Protein AF-A0A4Z2GKC2-F1 (afdb_monomer)

Secondary structure (DSSP, 8-state):
---------------S--S------S----------EEEEEEE-TTS-EEE-HHHHHHHHSSTTTTTS-EEEEEEE-BTTSSHHHHHHHHHHHHHTTT-TTTT--TTSPP-SS---SSSS----SEEEESSPEEEE-TTS-EEEEEEEEEPPBT-SSS-HHHHHHHHHHHHHH-SEEEE--SSS--HHHHHHHHHHHHHHHHHHHHHHHHS----------

Nearest PDB structures (foldseek):
  4idn-assembly1_B  TM=9.823E-01  e=4.490E-27  Homo sapiens
  4idp-assembly2_C  TM=9.830E-01  e=1.171E-26  Homo sapiens
  6b9f-assembly1_A  TM=9.840E-01  e=4.201E-26  Homo sapiens
  7ol3-assembly1_A  TM=9.825E-01  e=1.947E-25  Homo sapiens
  3qof-assembly2_B  TM=8.965E-01  e=3.030E-23  Homo sapiens

pLDDT: mean 75.83, std 21.08, range [27.62, 97.38]

Structure (mmCIF, N/CA/C/O backbone):
data_AF-A0A4Z2GKC2-F1
#
_entry.id   AF-A0A4Z2GKC2-F1
#
loop_
_atom_site.group_PDB
_atom_site.id
_atom_site.type_symbol
_atom_site.label_atom_id
_atom_site.label_alt_id
_atom_site.label_comp_id
_atom_site.label_asym_id
_atom_site.label_entity_id
_atom_site.label_seq_id
_atom_site.pdbx_PDB_ins_code
_atom_site.Cartn_x
_atom_site.Cartn_y
_atom_site.Cartn_z
_atom_site.occupancy
_atom_site.B_iso_or_equiv
_atom_site.auth_seq_id
_atom_site.auth_comp_id
_atom_site.auth_asym_id
_atom_site.auth_atom_id
_atom_site.pdbx_PDB_model_num
ATOM 1 N N . MET A 1 1 ? 19.503 -62.476 -45.331 1.00 37.78 1 MET A N 1
ATOM 2 C CA . MET A 1 1 ? 18.936 -62.144 -44.005 1.00 37.78 1 MET A CA 1
ATOM 3 C C . MET A 1 1 ? 19.364 -60.735 -43.640 1.00 37.78 1 MET A C 1
ATOM 5 O O . MET A 1 1 ? 20.525 -60.398 -43.816 1.00 37.78 1 MET A O 1
ATOM 9 N N . ALA A 1 2 ? 18.394 -59.913 -43.255 1.00 35.28 2 ALA A N 1
ATOM 10 C CA . ALA A 1 2 ? 18.507 -58.474 -43.064 1.00 35.28 2 ALA A CA 1
ATOM 11 C C . ALA A 1 2 ? 19.431 -58.071 -41.903 1.00 35.28 2 ALA A C 1
ATOM 13 O O . ALA A 1 2 ? 19.440 -58.732 -40.867 1.00 35.28 2 ALA A O 1
ATOM 14 N N . LYS A 1 3 ? 20.095 -56.917 -42.040 1.00 36.28 3 LYS A N 1
ATOM 15 C CA . LYS A 1 3 ? 20.217 -55.931 -40.955 1.00 36.28 3 LYS A CA 1
ATOM 16 C C . LYS A 1 3 ? 20.609 -54.568 -41.525 1.00 36.28 3 LYS A C 1
ATOM 18 O O . LYS A 1 3 ? 21.759 -54.307 -41.856 1.00 36.28 3 LYS A O 1
ATOM 23 N N . HIS A 1 4 ? 19.592 -53.725 -41.658 1.00 31.61 4 HIS A N 1
ATOM 24 C CA . HIS A 1 4 ? 19.700 -52.306 -41.960 1.00 31.61 4 HIS A CA 1
ATOM 25 C C . HIS A 1 4 ? 20.302 -51.601 -40.733 1.00 31.61 4 HIS A C 1
ATOM 27 O O . HIS A 1 4 ? 19.739 -51.677 -39.642 1.00 31.61 4 HIS A O 1
ATOM 33 N N . ARG A 1 5 ? 21.437 -50.922 -40.903 1.00 32.84 5 ARG A N 1
ATOM 34 C CA . ARG A 1 5 ? 21.979 -49.943 -39.952 1.00 32.84 5 ARG A CA 1
ATOM 35 C C . ARG A 1 5 ? 21.745 -48.581 -40.592 1.00 32.84 5 ARG A C 1
ATOM 37 O O . ARG A 1 5 ? 22.276 -48.331 -41.667 1.00 32.84 5 ARG A O 1
ATOM 44 N N . LYS A 1 6 ? 20.887 -47.755 -39.992 1.00 36.03 6 LYS A N 1
ATOM 45 C CA . LYS A 1 6 ? 20.644 -46.381 -40.443 1.00 36.03 6 LYS A CA 1
ATOM 46 C C . LYS A 1 6 ? 21.220 -45.431 -39.401 1.00 36.03 6 LYS A C 1
ATOM 48 O O . LYS A 1 6 ? 20.938 -45.564 -38.211 1.00 36.03 6 LYS A O 1
ATOM 53 N N . GLU A 1 7 ? 22.101 -44.571 -39.883 1.00 33.94 7 GLU A N 1
ATOM 54 C CA . GLU A 1 7 ? 22.805 -43.528 -39.153 1.00 33.94 7 GLU A CA 1
ATOM 55 C C . GLU A 1 7 ? 21.816 -42.490 -38.608 1.00 33.94 7 GLU A C 1
ATOM 57 O O . GLU A 1 7 ? 20.814 -42.165 -39.248 1.00 33.94 7 GLU A O 1
ATOM 62 N N . ARG A 1 8 ? 22.097 -42.019 -37.390 1.00 34.66 8 ARG A N 1
ATOM 63 C CA . ARG A 1 8 ? 21.513 -40.810 -36.809 1.00 34.66 8 ARG A CA 1
ATOM 64 C C . ARG A 1 8 ? 22.251 -39.633 -37.429 1.00 34.66 8 ARG A C 1
ATOM 66 O O . ARG A 1 8 ? 23.470 -39.633 -37.349 1.00 34.66 8 ARG A O 1
ATOM 73 N N . ASP A 1 9 ? 21.513 -38.701 -38.024 1.00 30.83 9 ASP A N 1
ATOM 74 C CA . ASP A 1 9 ? 21.651 -37.257 -37.812 1.00 30.83 9 ASP A CA 1
ATOM 75 C C . ASP A 1 9 ? 20.563 -36.483 -38.580 1.00 30.83 9 ASP A C 1
ATOM 77 O O . ASP A 1 9 ? 20.036 -36.952 -39.587 1.00 30.83 9 ASP A O 1
ATOM 81 N N . SER A 1 10 ? 20.275 -35.279 -38.076 1.00 27.78 10 SER A N 1
ATOM 82 C CA . SER A 1 10 ? 19.382 -34.227 -38.594 1.00 27.78 10 SER A CA 1
ATOM 83 C C . SER A 1 10 ? 17.971 -34.139 -37.996 1.00 27.78 10 SER A C 1
ATOM 85 O O . SER A 1 10 ? 16.999 -34.678 -38.511 1.00 27.78 10 SER A O 1
ATOM 87 N N . TRP A 1 11 ? 17.902 -33.390 -36.891 1.00 32.62 11 TRP A N 1
ATOM 88 C CA . TRP A 1 11 ? 17.060 -32.200 -36.697 1.00 32.62 11 TRP A CA 1
ATOM 89 C C . TRP A 1 11 ? 15.893 -31.977 -37.677 1.00 32.62 11 TRP A C 1
ATOM 91 O O . TRP A 1 11 ? 16.112 -31.736 -38.863 1.00 32.62 11 TRP A O 1
ATOM 101 N N . GLY A 1 12 ? 14.673 -31.930 -37.131 1.00 28.78 12 GLY A N 1
ATOM 102 C CA . GLY A 1 12 ? 13.480 -31.411 -37.801 1.00 28.78 12 GLY A CA 1
ATOM 103 C C . GLY A 1 12 ? 12.184 -31.861 -37.123 1.00 28.78 12 GLY A C 1
ATOM 104 O O . GLY A 1 12 ? 11.943 -33.054 -37.016 1.00 28.78 12 GLY A O 1
ATOM 105 N N . GLU A 1 13 ? 11.380 -30.884 -36.698 1.00 31.47 13 GLU A N 1
ATOM 106 C CA . GLU A 1 13 ? 9.954 -30.980 -36.334 1.00 31.47 13 GLU A CA 1
ATOM 107 C C . GLU A 1 13 ? 9.576 -31.694 -35.027 1.00 31.47 13 GLU A C 1
ATOM 109 O O . GLU A 1 13 ? 9.195 -32.860 -34.995 1.00 31.47 13 GLU A O 1
ATOM 114 N N . TRP A 1 14 ? 9.544 -30.914 -33.943 1.00 27.62 14 TRP A N 1
ATOM 115 C CA . TRP A 1 14 ? 8.536 -31.095 -32.897 1.00 27.62 14 TRP A CA 1
ATOM 116 C C . TRP A 1 14 ? 7.684 -29.831 -32.865 1.00 27.62 14 TRP A C 1
ATOM 118 O O . TRP A 1 14 ? 8.191 -28.728 -32.655 1.00 27.62 14 TRP A O 1
ATOM 128 N N . SER A 1 15 ? 6.402 -30.012 -33.169 1.00 29.11 15 SER A N 1
ATOM 129 C CA . SER A 1 15 ? 5.364 -28.990 -33.190 1.00 29.11 15 SER A CA 1
ATOM 130 C C . SER A 1 15 ? 5.328 -28.217 -31.873 1.00 29.11 15 SER A C 1
ATOM 132 O O . SER A 1 15 ? 5.140 -28.794 -30.803 1.00 29.11 15 SER A O 1
ATOM 134 N N . LEU A 1 16 ? 5.493 -26.899 -31.971 1.00 31.16 16 LEU A N 1
ATOM 135 C CA . LEU A 1 16 ? 5.233 -25.931 -30.908 1.00 31.16 16 LEU A CA 1
ATOM 136 C C . LEU A 1 16 ? 3.719 -25.778 -30.723 1.00 31.16 16 LEU A C 1
ATOM 138 O O . LEU A 1 16 ? 3.103 -24.843 -31.222 1.00 31.16 16 LEU A O 1
ATOM 142 N N . SER A 1 17 ? 3.125 -26.719 -30.013 1.00 38.00 17 SER A N 1
ATOM 143 C CA . SER A 1 17 ? 1.803 -26.595 -29.408 1.00 38.00 17 SER A CA 1
ATOM 144 C C . SER A 1 17 ? 1.801 -27.546 -28.222 1.00 38.00 17 SER A C 1
ATOM 146 O O . SER A 1 17 ? 2.207 -28.690 -28.384 1.00 38.00 17 SER A O 1
ATOM 148 N N . ASP A 1 18 ? 1.397 -27.050 -27.057 1.00 36.19 18 ASP A N 1
ATOM 149 C CA . ASP A 1 18 ? 1.442 -27.698 -25.736 1.00 36.19 18 ASP A CA 1
ATOM 150 C C . ASP A 1 18 ? 2.686 -27.377 -24.903 1.00 36.19 18 ASP A C 1
ATOM 152 O O . ASP A 1 18 ? 3.518 -28.230 -24.593 1.00 36.19 18 ASP A O 1
ATOM 156 N N . LYS A 1 19 ? 2.777 -26.118 -24.460 1.00 36.62 19 LYS A N 1
ATOM 157 C CA . LYS A 1 19 ? 3.396 -25.801 -23.168 1.00 36.62 19 LYS A CA 1
ATOM 158 C C . LYS A 1 19 ? 2.533 -24.796 -22.410 1.00 36.62 19 LYS A C 1
ATOM 160 O O . LYS A 1 19 ? 2.586 -23.606 -22.686 1.00 36.62 19 LYS A O 1
ATOM 165 N N . ASN A 1 20 ? 1.733 -25.345 -21.495 1.00 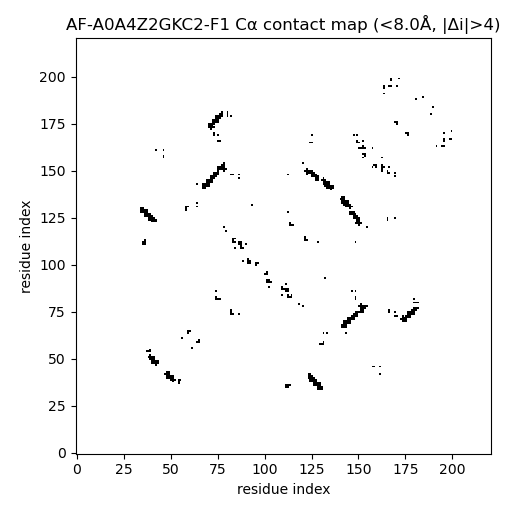35.16 20 ASN A N 1
ATOM 166 C CA . ASN A 1 20 ? 1.171 -24.746 -20.282 1.00 35.16 20 ASN A CA 1
ATOM 167 C C . ASN A 1 20 ? 0.998 -23.224 -20.293 1.00 35.16 20 ASN A C 1
ATOM 169 O O . ASN A 1 20 ? 1.822 -22.482 -19.761 1.00 35.16 20 ASN A O 1
ATOM 173 N N . VAL A 1 21 ? -0.151 -22.790 -20.806 1.00 34.66 21 VAL A N 1
ATOM 174 C CA . VAL A 1 21 ? -0.806 -21.582 -20.309 1.00 34.66 21 VAL A CA 1
ATOM 175 C C . VAL A 1 21 ? -1.247 -21.920 -18.885 1.00 34.66 21 VAL A C 1
ATOM 177 O O . VAL A 1 21 ? -2.177 -22.699 -18.699 1.00 34.66 21 VAL A O 1
ATOM 180 N N . TYR A 1 22 ? -0.508 -21.436 -17.885 1.00 36.38 22 TYR A N 1
ATOM 181 C CA . TYR A 1 22 ? -0.969 -21.460 -16.499 1.00 36.38 22 TYR A CA 1
ATOM 182 C C . TYR A 1 22 ? -2.182 -20.532 -16.412 1.00 36.38 22 TYR A C 1
ATOM 184 O O . TYR A 1 22 ? -2.047 -19.309 -16.381 1.00 36.38 22 TYR A O 1
ATOM 192 N N . ASP A 1 23 ? -3.358 -21.146 -16.472 1.00 30.95 23 ASP A N 1
ATOM 193 C CA . ASP A 1 23 ? -4.639 -20.529 -16.175 1.00 30.95 23 ASP A CA 1
ATOM 194 C C . ASP A 1 23 ? -4.689 -20.251 -14.668 1.00 30.95 23 ASP A C 1
ATOM 196 O O . ASP A 1 23 ? -4.751 -21.168 -13.853 1.00 30.95 23 ASP A O 1
ATOM 200 N N . TRP A 1 24 ? -4.561 -18.978 -14.298 1.00 41.94 24 TRP A N 1
ATOM 201 C CA . TRP A 1 24 ? -4.647 -18.501 -12.915 1.00 41.94 24 TRP A CA 1
ATOM 202 C C . TRP A 1 24 ? -6.091 -18.142 -12.535 1.00 41.94 24 TRP A C 1
ATOM 204 O O . TRP A 1 24 ? -6.321 -17.236 -11.734 1.00 41.94 24 TRP A O 1
ATOM 214 N N . SER A 1 25 ? -7.086 -18.844 -13.084 1.00 36.81 25 SER A N 1
ATOM 215 C CA . SER A 1 25 ? -8.458 -18.761 -12.590 1.00 36.81 25 SER A CA 1
ATOM 216 C C . SER A 1 25 ? -8.575 -19.453 -11.222 1.00 36.81 25 SER A C 1
ATOM 218 O O . SER A 1 25 ? -8.860 -20.641 -11.125 1.00 36.81 25 SER A O 1
ATOM 220 N N . SER A 1 26 ? -8.292 -18.698 -10.160 1.00 50.28 26 SER A N 1
ATOM 221 C CA . SER A 1 26 ? -9.016 -18.706 -8.879 1.00 50.28 26 SER A CA 1
ATOM 222 C C . SER A 1 26 ? -9.678 -20.022 -8.417 1.00 50.28 26 SER A C 1
ATOM 224 O O . SER A 1 26 ? -10.892 -20.039 -8.252 1.00 50.28 26 SER A O 1
ATOM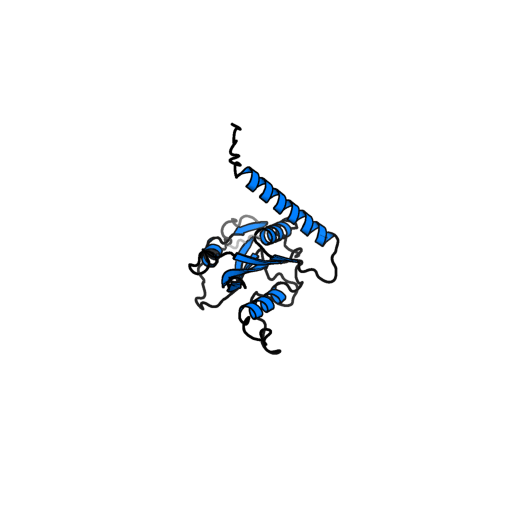 226 N N . GLU A 1 27 ? -8.931 -21.095 -8.139 1.00 39.28 27 GLU A N 1
ATOM 227 C CA . GLU A 1 27 ? -9.482 -22.279 -7.444 1.00 39.28 27 GLU A CA 1
ATOM 228 C C . GLU A 1 27 ? -8.474 -22.980 -6.511 1.00 39.28 27 GLU A C 1
ATOM 230 O O . GLU A 1 27 ? -8.389 -24.195 -6.500 1.00 39.28 27 GLU A O 1
ATOM 235 N N . GLU A 1 28 ? -7.747 -22.242 -5.667 1.00 41.34 28 GLU A N 1
ATOM 236 C CA . GLU A 1 28 ? -7.248 -22.779 -4.381 1.00 41.34 28 GLU A CA 1
ATOM 237 C C . GLU A 1 28 ? -7.319 -21.676 -3.310 1.00 41.34 28 GLU A C 1
ATOM 239 O O . GLU A 1 28 ? -6.322 -21.179 -2.786 1.00 41.34 28 GLU A O 1
ATOM 244 N N . GLU A 1 29 ? -8.539 -21.231 -2.993 1.00 48.34 29 GLU A N 1
ATOM 245 C CA . GLU A 1 29 ? -8.765 -20.514 -1.740 1.00 48.34 29 GLU A CA 1
ATOM 246 C C . GLU A 1 29 ? -8.655 -21.504 -0.578 1.00 48.34 29 GLU A C 1
ATOM 248 O O . GLU A 1 29 ? -9.624 -22.168 -0.222 1.00 48.34 29 GLU A O 1
ATOM 253 N N . GLU A 1 30 ? -7.480 -21.578 0.049 1.00 48.41 30 GLU A N 1
ATOM 254 C CA . GLU A 1 30 ? -7.365 -22.099 1.415 1.00 48.41 30 GLU A CA 1
ATOM 255 C C . GLU A 1 30 ? -8.341 -21.305 2.316 1.00 48.41 30 GLU A C 1
ATOM 257 O O . GLU A 1 30 ? -8.171 -20.081 2.462 1.00 48.41 30 GLU A O 1
ATOM 262 N N . PRO A 1 31 ? -9.376 -21.953 2.893 1.00 43.69 31 PRO A N 1
ATOM 263 C CA . PRO A 1 31 ? -10.520 -21.316 3.541 1.00 43.69 31 PRO A CA 1
ATOM 264 C C . PRO A 1 31 ? -10.260 -21.023 5.027 1.00 43.69 31 PRO A C 1
ATOM 266 O O . PRO A 1 31 ? -11.174 -21.090 5.844 1.00 43.69 31 PRO A O 1
ATOM 269 N N . ASP A 1 32 ? -9.024 -20.713 5.421 1.00 53.97 32 ASP A N 1
ATOM 270 C CA . ASP A 1 32 ? -8.690 -20.477 6.839 1.00 53.97 32 ASP A CA 1
ATOM 271 C C . ASP A 1 32 ? -9.269 -19.139 7.357 1.00 53.97 32 ASP A C 1
ATOM 273 O O . ASP A 1 32 ? -9.215 -18.844 8.544 1.00 53.97 32 ASP A O 1
ATOM 277 N N . GLY A 1 33 ? -9.824 -18.283 6.487 1.00 66.81 33 GLY A N 1
ATOM 278 C CA . GLY A 1 33 ? -10.407 -16.992 6.889 1.00 66.81 33 GLY A CA 1
ATOM 279 C C . GLY A 1 33 ? -9.403 -16.018 7.525 1.00 66.81 33 GLY A C 1
ATOM 280 O O . GLY A 1 33 ? -9.794 -14.952 7.995 1.00 66.81 33 GLY A O 1
ATOM 281 N N . ARG A 1 34 ? -8.112 -16.370 7.545 1.00 84.31 34 ARG A N 1
ATOM 282 C CA . ARG A 1 34 ? -7.037 -15.556 8.111 1.00 84.31 34 ARG A CA 1
ATOM 283 C C . ARG A 1 34 ? -6.631 -14.450 7.158 1.00 84.31 34 ARG A C 1
ATOM 285 O O . ARG A 1 34 ? -6.559 -14.652 5.944 1.00 84.31 34 ARG A O 1
ATOM 292 N N . ALA A 1 35 ? -6.315 -13.300 7.740 1.00 92.19 35 ALA A N 1
ATOM 293 C CA . ALA A 1 35 ? -5.812 -12.168 6.994 1.00 92.19 35 ALA A CA 1
ATOM 294 C C . ALA A 1 35 ? -4.446 -12.480 6.365 1.00 92.19 35 ALA A C 1
ATOM 296 O O . ALA A 1 35 ? -3.586 -13.105 6.993 1.00 92.19 35 ALA A O 1
ATOM 297 N N . ARG A 1 36 ? -4.270 -12.084 5.105 1.00 93.94 36 ARG A N 1
ATOM 298 C CA . ARG A 1 36 ? -3.099 -12.420 4.289 1.00 93.94 36 ARG A CA 1
ATOM 299 C C . ARG A 1 36 ? -2.854 -11.356 3.215 1.00 93.94 36 ARG A C 1
ATOM 301 O O . ARG A 1 36 ? -3.779 -10.604 2.889 1.00 93.94 36 ARG A O 1
ATOM 308 N N . PRO A 1 37 ? -1.647 -11.286 2.630 1.00 93.62 37 PRO A N 1
ATOM 309 C CA . PRO A 1 37 ? -1.423 -10.437 1.472 1.00 93.62 37 PRO A CA 1
ATOM 310 C C . PRO A 1 37 ? -2.162 -11.008 0.254 1.00 93.62 37 PRO A C 1
ATOM 312 O O . PRO A 1 37 ? -2.126 -12.211 -0.005 1.00 93.62 37 PRO A O 1
ATOM 315 N N . ILE A 1 38 ? -2.832 -10.139 -0.495 1.00 93.44 38 ILE A N 1
ATOM 316 C CA . ILE A 1 38 ? -3.586 -10.463 -1.706 1.00 93.44 38 ILE A CA 1
ATOM 317 C C . ILE A 1 38 ? -2.972 -9.701 -2.870 1.00 93.44 38 ILE A C 1
ATOM 319 O O . ILE A 1 38 ? -2.847 -8.477 -2.835 1.00 93.44 38 ILE A O 1
ATOM 323 N N . GLN A 1 39 ? -2.577 -10.435 -3.905 1.00 93.19 39 GLN A N 1
ATOM 324 C CA . GLN A 1 39 ? -2.051 -9.865 -5.135 1.00 93.19 39 GLN A CA 1
ATOM 325 C C . GLN A 1 39 ? -3.184 -9.176 -5.898 1.00 93.19 39 GLN A C 1
ATOM 327 O O . GLN A 1 39 ? -4.144 -9.834 -6.275 1.00 93.19 39 GLN A O 1
ATOM 332 N N . VAL A 1 40 ? -3.079 -7.863 -6.120 1.00 94.44 40 VAL A N 1
ATOM 333 C CA . VAL A 1 40 ? -4.105 -7.106 -6.865 1.00 94.44 40 VAL A CA 1
ATOM 334 C C . VAL A 1 40 ? -3.608 -6.632 -8.216 1.00 94.44 40 VAL A C 1
ATOM 336 O O . VAL A 1 40 ? -4.389 -6.575 -9.151 1.00 94.44 40 VAL A O 1
ATOM 339 N N . LEU A 1 41 ? -2.319 -6.321 -8.350 1.00 93.50 41 LEU A N 1
ATOM 340 C CA . LEU A 1 41 ? -1.712 -5.974 -9.634 1.00 93.50 41 LEU A CA 1
ATOM 341 C C . LEU A 1 41 ? -0.551 -6.920 -9.896 1.00 93.50 41 LEU A C 1
ATOM 343 O O . LEU A 1 41 ? 0.399 -6.911 -9.118 1.00 93.50 41 LEU A O 1
ATOM 347 N N . LEU A 1 42 ? -0.594 -7.693 -10.973 1.00 90.62 42 LEU A N 1
ATOM 348 C CA . LEU A 1 42 ? 0.489 -8.573 -11.403 1.00 90.62 42 LEU A CA 1
ATOM 349 C C . LEU A 1 42 ? 1.238 -7.951 -12.585 1.00 90.62 42 LEU A C 1
ATOM 351 O O . LEU A 1 42 ? 0.621 -7.431 -13.513 1.00 90.62 42 LEU A O 1
ATOM 355 N N . VAL A 1 43 ? 2.569 -8.032 -12.555 1.00 88.88 43 VAL A N 1
ATOM 356 C CA . VAL A 1 43 ? 3.428 -7.739 -13.712 1.00 88.88 43 VAL A CA 1
ATOM 357 C C . VAL A 1 43 ? 3.894 -9.072 -14.285 1.00 88.88 43 VAL A C 1
ATOM 359 O O . VAL A 1 43 ? 4.626 -9.803 -13.611 1.00 88.88 43 VAL A O 1
ATOM 362 N N . LYS A 1 44 ? 3.444 -9.390 -15.499 1.00 87.94 44 LYS A N 1
ATOM 363 C CA . LYS A 1 44 ? 3.784 -10.624 -16.215 1.00 87.94 44 LYS A CA 1
ATOM 364 C C . LYS A 1 44 ? 5.173 -10.556 -16.848 1.00 87.94 44 LYS A C 1
ATOM 366 O O . LYS A 1 44 ? 5.733 -9.478 -17.043 1.00 87.94 44 LYS A O 1
ATOM 371 N N . ASP A 1 45 ? 5.695 -11.720 -17.225 1.00 85.25 45 ASP A N 1
ATOM 372 C CA . ASP A 1 45 ? 7.003 -11.859 -17.881 1.00 85.25 45 ASP A CA 1
ATOM 373 C C . ASP A 1 45 ? 7.073 -11.163 -19.252 1.00 85.25 45 ASP A C 1
ATOM 375 O O . ASP A 1 45 ? 8.151 -10.808 -19.718 1.00 85.25 45 ASP A O 1
ATOM 379 N N . ASP A 1 46 ? 5.927 -10.942 -19.900 1.00 87.56 46 ASP A N 1
ATOM 380 C CA . ASP A 1 46 ? 5.806 -10.188 -21.153 1.00 87.56 46 ASP A CA 1
ATOM 381 C C . ASP A 1 46 ? 5.636 -8.669 -20.939 1.00 87.56 46 ASP A C 1
ATOM 383 O O . ASP A 1 46 ? 5.314 -7.939 -21.879 1.00 87.56 46 ASP A O 1
ATOM 387 N N . HIS A 1 47 ? 5.869 -8.181 -19.714 1.00 84.62 47 HIS A N 1
ATOM 388 C CA . HIS A 1 47 ? 5.720 -6.781 -19.300 1.00 84.62 47 HIS A CA 1
ATOM 389 C C . HIS A 1 47 ? 4.289 -6.235 -19.444 1.00 84.62 47 HIS A C 1
ATOM 391 O O . HIS A 1 47 ? 4.077 -5.022 -19.575 1.00 84.62 47 HIS A O 1
ATOM 397 N N . THR A 1 48 ? 3.291 -7.123 -19.438 1.00 88.69 48 THR A N 1
ATOM 398 C CA . THR A 1 48 ? 1.883 -6.740 -19.323 1.00 88.69 48 THR A CA 1
ATOM 399 C C . THR A 1 48 ? 1.452 -6.662 -17.859 1.00 88.69 48 THR A C 1
ATOM 401 O O . THR A 1 48 ? 2.051 -7.276 -16.971 1.00 88.69 48 THR A O 1
ATOM 404 N N . PHE A 1 49 ? 0.421 -5.856 -17.603 1.00 90.69 49 PHE A N 1
ATOM 405 C CA . PHE A 1 49 ? -0.135 -5.641 -16.271 1.00 90.69 49 PHE A CA 1
ATOM 406 C C . PHE A 1 49 ? -1.526 -6.250 -16.209 1.00 90.69 49 PHE A C 1
ATOM 408 O O . PHE A 1 49 ? -2.361 -5.947 -17.063 1.00 90.69 49 PHE A O 1
ATOM 415 N N . GLU A 1 50 ? -1.784 -7.046 -15.179 1.00 92.75 50 GLU A N 1
ATOM 416 C CA . GLU A 1 50 ? -3.106 -7.606 -14.913 1.00 92.75 50 GLU A CA 1
ATOM 417 C C . GLU A 1 50 ? -3.604 -7.164 -13.547 1.00 92.75 50 GLU A C 1
ATOM 419 O O . GLU A 1 50 ? -2.878 -7.230 -12.555 1.00 92.75 50 GLU A O 1
ATOM 424 N N . LEU A 1 51 ? -4.845 -6.686 -13.517 1.00 93.19 51 LEU A N 1
ATOM 425 C CA . LEU A 1 51 ? -5.542 -6.285 -12.306 1.00 93.19 51 LEU A CA 1
ATOM 426 C C . LEU A 1 51 ? -6.504 -7.405 -11.909 1.00 93.19 51 LEU A C 1
ATOM 428 O O . LEU A 1 51 ? -7.376 -7.775 -12.695 1.00 93.19 51 LEU A O 1
ATOM 432 N N . ASP A 1 52 ? -6.381 -7.904 -10.684 1.00 93.88 52 ASP A N 1
ATOM 433 C CA . ASP A 1 52 ? -7.375 -8.797 -10.097 1.00 93.88 52 ASP A CA 1
ATOM 434 C C . ASP A 1 52 ? -8.535 -7.966 -9.530 1.00 93.88 52 ASP A C 1
ATOM 436 O O . ASP A 1 52 ? -8.597 -7.614 -8.345 1.00 93.88 52 ASP A O 1
ATOM 440 N N . GLU A 1 53 ? -9.453 -7.597 -10.423 1.00 92.25 53 GLU A N 1
ATOM 441 C CA . GLU A 1 53 ? -10.647 -6.826 -10.077 1.00 92.25 53 GLU A CA 1
ATOM 442 C C . GLU A 1 53 ? -11.560 -7.577 -9.106 1.00 92.25 53 GLU A C 1
ATOM 444 O O . GLU A 1 53 ? -12.228 -6.946 -8.283 1.00 92.25 53 GLU A O 1
ATOM 449 N N . VAL A 1 54 ? -11.587 -8.910 -9.175 1.00 93.88 54 VAL A N 1
ATOM 450 C CA . VAL A 1 54 ? -12.447 -9.749 -8.333 1.00 93.88 54 VAL A CA 1
ATOM 451 C C . VAL A 1 54 ? -11.944 -9.723 -6.895 1.00 93.88 54 VAL A C 1
ATOM 453 O O . VAL A 1 54 ? -12.721 -9.434 -5.978 1.00 93.88 54 VAL A O 1
ATOM 456 N N . ALA A 1 55 ? -10.644 -9.944 -6.688 1.00 92.00 55 ALA A N 1
ATOM 457 C CA . ALA A 1 55 ? -10.027 -9.875 -5.370 1.00 92.00 55 ALA A CA 1
ATOM 458 C C . ALA A 1 55 ? -10.138 -8.469 -4.766 1.00 92.00 55 ALA A C 1
ATOM 460 O O . ALA A 1 55 ? -10.518 -8.321 -3.601 1.00 92.00 55 ALA A O 1
ATOM 461 N N . LEU A 1 56 ? -9.881 -7.426 -5.561 1.00 91.56 56 LEU A N 1
ATOM 462 C CA . LEU A 1 56 ? -9.987 -6.044 -5.095 1.00 91.56 56 LEU A CA 1
ATOM 463 C C . LEU A 1 56 ? -11.432 -5.675 -4.726 1.00 91.56 56 LEU A C 1
ATOM 465 O O . LEU A 1 56 ? -11.668 -5.064 -3.680 1.00 91.56 56 LEU A O 1
ATOM 469 N N . SER A 1 57 ? -12.403 -6.091 -5.545 1.00 92.69 57 SER A N 1
ATOM 470 C CA . SER A 1 57 ? -13.831 -5.881 -5.285 1.00 92.69 57 SER A CA 1
ATOM 471 C C . SER A 1 57 ? -14.277 -6.586 -4.012 1.00 92.69 57 SER A C 1
ATOM 473 O O . SER A 1 57 ? -14.994 -5.997 -3.208 1.00 92.69 57 SER A O 1
ATOM 475 N N . ARG A 1 58 ? -13.818 -7.819 -3.774 1.00 93.38 58 ARG A N 1
ATOM 476 C CA . ARG A 1 58 ? -14.127 -8.558 -2.543 1.00 93.38 58 ARG A CA 1
ATOM 477 C C . ARG A 1 58 ? -13.667 -7.812 -1.286 1.00 93.38 58 ARG A C 1
ATOM 479 O O . ARG A 1 58 ? -14.381 -7.830 -0.288 1.00 93.38 58 ARG A O 1
ATOM 486 N N . ILE A 1 59 ? -12.502 -7.165 -1.334 1.00 93.19 59 ILE A N 1
ATOM 487 C CA . ILE A 1 59 ? -11.923 -6.438 -0.194 1.00 93.19 59 ILE A CA 1
ATOM 488 C C . ILE A 1 59 ? -12.621 -5.085 0.007 1.00 93.19 59 ILE A C 1
ATOM 490 O O . ILE A 1 59 ? -13.051 -4.763 1.113 1.00 93.19 59 ILE A O 1
ATOM 494 N N . LEU A 1 60 ? -12.750 -4.285 -1.056 1.00 92.88 60 LEU A N 1
ATOM 495 C CA . LEU A 1 60 ? -13.204 -2.892 -0.951 1.00 92.88 60 LEU A CA 1
ATOM 496 C C . LEU A 1 60 ? -14.724 -2.713 -1.036 1.00 92.88 60 LEU A C 1
ATOM 498 O O . LEU A 1 60 ? -15.233 -1.706 -0.550 1.00 92.88 60 LEU A O 1
ATOM 502 N N . LEU A 1 61 ? -15.459 -3.665 -1.621 1.00 93.00 61 LEU A N 1
ATOM 503 C CA . LEU A 1 61 ? -16.925 -3.612 -1.725 1.00 93.00 61 LEU A CA 1
ATOM 504 C C . LEU A 1 61 ? -17.641 -4.409 -0.626 1.00 93.00 61 LEU A C 1
ATOM 506 O O . LEU A 1 61 ? -18.870 -4.526 -0.657 1.00 93.00 61 LEU A O 1
ATOM 510 N N . ALA A 1 62 ? -16.900 -4.924 0.360 1.00 92.19 62 ALA A N 1
ATOM 511 C CA . ALA A 1 62 ? -17.474 -5.521 1.560 1.00 92.19 62 ALA A CA 1
ATOM 512 C C . ALA A 1 62 ? -18.416 -4.527 2.267 1.00 92.19 62 ALA A C 1
ATOM 514 O O . ALA A 1 62 ? -18.119 -3.334 2.359 1.00 92.19 62 ALA A O 1
ATOM 515 N N . GLU A 1 63 ? -19.552 -5.012 2.777 1.00 91.88 63 GLU A N 1
ATOM 516 C CA . GLU A 1 63 ? -20.636 -4.177 3.329 1.00 91.88 63 GLU A CA 1
ATOM 517 C C . GLU A 1 63 ? -20.157 -3.217 4.432 1.00 91.88 63 GLU A C 1
ATOM 519 O O . GLU A 1 63 ? -20.597 -2.073 4.507 1.00 91.88 63 GLU A O 1
ATOM 524 N N . GLU A 1 64 ? -19.195 -3.649 5.245 1.00 90.19 64 GLU A N 1
ATOM 525 C CA . GLU A 1 64 ? -18.651 -2.869 6.361 1.00 90.19 64 GLU A CA 1
ATOM 526 C C . GLU A 1 64 ? -17.725 -1.715 5.924 1.00 90.19 64 GLU A C 1
ATOM 528 O O . GLU A 1 64 ? -17.480 -0.783 6.701 1.00 90.19 64 GLU A O 1
ATOM 533 N N . VAL A 1 65 ? -17.222 -1.770 4.684 1.00 92.75 65 VAL A N 1
ATOM 534 C CA . VAL A 1 65 ? -16.142 -0.921 4.154 1.00 92.75 65 VAL A CA 1
ATOM 535 C C . VAL A 1 65 ? -16.613 -0.028 3.004 1.00 92.75 65 VAL A C 1
ATOM 537 O O . VAL A 1 65 ? -16.215 1.134 2.951 1.00 92.75 65 VAL A O 1
ATOM 540 N N . ARG A 1 66 ? -17.478 -0.529 2.111 1.00 92.81 66 ARG A N 1
ATOM 541 C CA . ARG A 1 66 ? -17.783 0.082 0.800 1.00 92.81 66 ARG A CA 1
ATOM 542 C C . ARG A 1 66 ? -18.288 1.529 0.845 1.00 92.81 66 ARG A C 1
ATOM 544 O O . ARG A 1 66 ? -18.069 2.286 -0.091 1.00 92.81 66 ARG A O 1
ATOM 551 N N . ASP A 1 67 ? -18.966 1.902 1.930 1.00 94.00 67 ASP A N 1
ATOM 552 C CA . ASP A 1 67 ? -19.590 3.218 2.113 1.00 94.00 67 ASP A CA 1
ATOM 553 C C . ASP A 1 67 ? -18.753 4.132 3.041 1.00 94.00 67 ASP A C 1
ATOM 555 O O . ASP A 1 67 ? -19.251 5.124 3.579 1.00 94.00 67 ASP A O 1
ATOM 559 N N . ARG A 1 68 ? -17.475 3.793 3.280 1.00 93.62 68 ARG A N 1
ATOM 560 C CA . ARG A 1 68 ? -16.555 4.536 4.158 1.00 93.62 68 ARG A CA 1
ATOM 561 C C . ARG A 1 68 ? -15.513 5.314 3.359 1.00 93.62 68 ARG A C 1
ATOM 563 O O . ARG A 1 68 ? -15.064 4.888 2.301 1.00 93.62 68 ARG A O 1
ATOM 570 N N . GLU A 1 69 ? -15.068 6.443 3.912 1.00 94.69 69 GLU A N 1
ATOM 571 C CA . GLU A 1 69 ? -13.860 7.113 3.417 1.00 94.69 69 GLU A CA 1
ATOM 572 C C . GLU A 1 69 ? -12.651 6.176 3.584 1.00 94.69 69 GLU A C 1
ATOM 574 O O . GLU A 1 69 ? -12.469 5.589 4.656 1.00 94.69 69 GLU A O 1
ATOM 579 N N . VAL A 1 70 ? -11.815 6.069 2.548 1.00 94.81 70 VAL A N 1
ATOM 580 C CA . VAL A 1 70 ? -10.640 5.187 2.532 1.00 94.81 70 VAL A CA 1
ATOM 581 C C . VAL A 1 70 ? -9.351 5.985 2.737 1.00 94.81 70 VAL A C 1
ATOM 583 O O . VAL A 1 70 ? -9.133 7.022 2.111 1.00 94.81 70 VAL A O 1
ATOM 586 N N . VAL A 1 71 ? -8.472 5.467 3.592 1.00 96.50 71 VAL A N 1
ATOM 587 C CA . VAL A 1 71 ? -7.079 5.886 3.758 1.00 96.50 71 VAL A CA 1
ATOM 588 C C . VAL A 1 71 ? -6.199 4.752 3.245 1.00 96.50 71 VAL A C 1
ATOM 590 O O . VAL A 1 71 ? -6.004 3.747 3.921 1.00 96.50 71 VAL A O 1
ATOM 593 N N . ALA A 1 72 ? -5.668 4.904 2.037 1.00 96.69 72 ALA A N 1
ATOM 594 C CA . ALA A 1 72 ? -4.715 3.960 1.468 1.00 96.69 72 ALA A CA 1
ATOM 595 C C . ALA A 1 72 ? -3.279 4.385 1.808 1.00 96.69 72 ALA A C 1
ATOM 597 O O . ALA A 1 72 ? -2.874 5.509 1.479 1.00 96.69 72 ALA A O 1
ATOM 598 N N . ILE A 1 73 ? -2.529 3.497 2.461 1.00 97.38 73 ILE A N 1
ATOM 599 C CA . ILE A 1 73 ? -1.119 3.663 2.822 1.00 97.38 73 ILE A CA 1
ATOM 600 C C . ILE A 1 73 ? -0.301 2.719 1.947 1.00 97.38 73 ILE A C 1
ATOM 602 O O . ILE A 1 73 ? -0.464 1.503 2.014 1.00 97.38 73 ILE A O 1
ATOM 606 N N . SER A 1 74 ? 0.581 3.286 1.133 1.00 95.44 74 SER A N 1
ATOM 607 C CA . SER A 1 74 ? 1.473 2.543 0.245 1.00 95.44 74 SER A CA 1
ATOM 608 C C . SER A 1 74 ? 2.915 2.690 0.704 1.00 95.44 74 SER A C 1
ATOM 610 O O . SER A 1 74 ? 3.342 3.794 1.051 1.00 95.44 74 SER A O 1
ATOM 612 N N . VAL A 1 75 ? 3.688 1.605 0.654 1.00 93.38 75 VAL A N 1
ATOM 613 C CA . VAL A 1 75 ? 5.147 1.650 0.810 1.00 93.38 75 VAL A CA 1
ATOM 614 C C . VAL A 1 75 ? 5.791 1.271 -0.516 1.00 93.38 75 VAL A C 1
ATOM 616 O O . VAL A 1 75 ? 5.593 0.173 -1.031 1.00 93.38 75 VAL A O 1
ATOM 619 N N . ALA A 1 76 ? 6.581 2.182 -1.078 1.00 89.38 76 ALA A N 1
ATOM 620 C CA . ALA A 1 76 ? 7.264 1.995 -2.354 1.00 89.38 76 ALA A CA 1
ATOM 621 C C . ALA A 1 76 ? 8.714 2.460 -2.277 1.00 89.38 76 ALA A C 1
ATOM 623 O O . ALA A 1 76 ? 9.081 3.230 -1.398 1.00 89.38 76 ALA A O 1
ATOM 624 N N . GLY A 1 77 ? 9.561 1.964 -3.172 1.00 84.44 77 GLY A N 1
ATOM 625 C CA . GLY A 1 77 ? 10.997 2.241 -3.164 1.00 84.44 77 GLY A CA 1
ATOM 626 C C . GLY A 1 77 ? 11.814 1.036 -3.596 1.00 84.44 77 GLY A C 1
ATOM 627 O O . GLY A 1 77 ? 11.259 -0.025 -3.902 1.00 84.44 77 GLY A O 1
ATOM 628 N N . ALA A 1 78 ? 13.134 1.188 -3.591 1.00 80.75 78 ALA A N 1
ATOM 629 C CA . ALA A 1 78 ? 14.044 0.210 -4.172 1.00 80.75 78 ALA A CA 1
ATOM 630 C C . ALA A 1 78 ? 13.860 -1.217 -3.620 1.00 80.75 78 ALA A C 1
ATOM 632 O O . ALA A 1 78 ? 13.423 -1.465 -2.482 1.00 80.75 78 ALA A O 1
ATOM 633 N N . PHE A 1 79 ? 14.187 -2.191 -4.464 1.00 78.31 79 PHE A N 1
ATOM 634 C CA . PHE A 1 79 ? 14.197 -3.602 -4.108 1.00 78.31 79 PHE A CA 1
ATOM 635 C C . PHE A 1 79 ? 15.178 -3.903 -2.953 1.00 78.31 79 PHE A C 1
ATOM 637 O O . PHE A 1 79 ? 16.216 -3.262 -2.799 1.00 78.31 79 PHE A O 1
ATOM 644 N N . ARG A 1 80 ? 14.8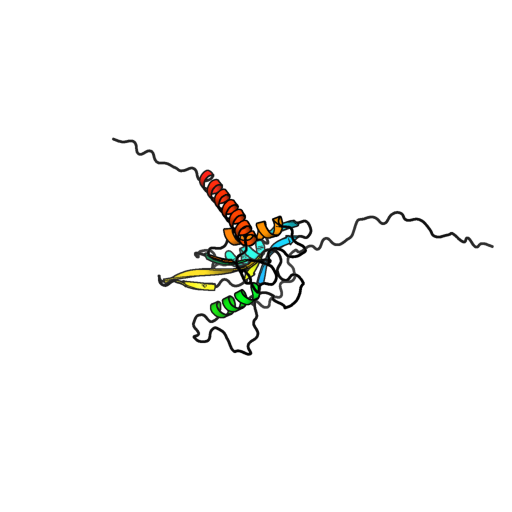04 -4.862 -2.087 1.00 75.56 80 ARG A N 1
ATOM 645 C CA . ARG A 1 80 ? 15.556 -5.289 -0.881 1.00 75.56 80 ARG A CA 1
ATOM 646 C C . ARG A 1 80 ? 15.856 -4.208 0.165 1.00 75.56 80 ARG A C 1
ATOM 648 O O . ARG A 1 80 ? 16.823 -4.328 0.910 1.00 75.56 80 ARG A O 1
ATOM 655 N N . LYS A 1 81 ? 15.018 -3.175 0.286 1.00 83.38 81 LYS A N 1
ATOM 656 C CA . LYS A 1 81 ? 15.189 -2.121 1.308 1.00 83.38 81 LYS A CA 1
ATOM 657 C C . LYS A 1 81 ? 14.281 -2.247 2.541 1.00 83.38 81 LYS A C 1
ATOM 659 O O . LYS A 1 81 ? 14.161 -1.290 3.291 1.00 83.38 81 LYS A O 1
ATOM 664 N N . GLY A 1 82 ? 13.647 -3.404 2.755 1.00 86.44 82 GLY A N 1
ATOM 665 C CA . GLY A 1 82 ? 12.847 -3.665 3.964 1.00 86.44 82 GLY A CA 1
ATOM 666 C C . GLY A 1 82 ? 11.426 -3.083 3.959 1.00 86.44 82 GLY A C 1
ATOM 667 O O . GLY A 1 82 ? 10.904 -2.777 5.023 1.00 86.44 82 GLY A O 1
ATOM 668 N N . LYS A 1 83 ? 10.795 -2.934 2.785 1.00 90.19 83 LYS A N 1
ATOM 669 C CA . LYS A 1 83 ? 9.421 -2.404 2.660 1.00 90.19 83 LYS A CA 1
ATOM 670 C C . LYS A 1 83 ? 8.389 -3.269 3.386 1.00 90.19 83 LYS A C 1
ATOM 672 O O . LYS A 1 83 ? 7.763 -2.801 4.327 1.00 90.19 83 LYS A O 1
ATOM 677 N N . SER A 1 84 ? 8.296 -4.541 3.011 1.00 89.12 84 SER A N 1
ATOM 678 C CA . SER A 1 84 ? 7.369 -5.506 3.609 1.00 89.12 84 SER A CA 1
ATOM 679 C C . SER A 1 84 ? 7.643 -5.698 5.110 1.00 89.12 84 SER A C 1
ATOM 681 O O . SER A 1 84 ? 6.720 -5.734 5.908 1.00 89.12 84 SER A O 1
ATOM 683 N N . PHE A 1 85 ? 8.918 -5.664 5.523 1.00 90.94 85 PHE A N 1
ATOM 684 C CA . PHE A 1 85 ? 9.309 -5.670 6.939 1.00 90.94 85 PHE A CA 1
ATOM 685 C C . PHE A 1 85 ? 8.744 -4.470 7.719 1.00 90.94 85 PHE A C 1
ATOM 687 O O . PHE A 1 85 ? 8.207 -4.635 8.810 1.00 90.94 85 PHE A O 1
ATOM 694 N N . LEU A 1 86 ? 8.833 -3.255 7.166 1.00 92.88 86 LEU A N 1
ATOM 695 C CA . LEU A 1 86 ? 8.208 -2.072 7.765 1.00 92.88 86 LEU A CA 1
ATOM 696 C C . LEU A 1 86 ? 6.679 -2.220 7.823 1.00 92.88 86 LEU A C 1
ATOM 698 O O . LEU A 1 86 ? 6.061 -1.864 8.826 1.00 92.88 86 LEU A O 1
ATOM 702 N N . MET A 1 87 ? 6.071 -2.743 6.759 1.00 94.19 87 MET A N 1
ATOM 703 C CA . MET A 1 87 ? 4.623 -2.925 6.687 1.00 94.19 87 MET A CA 1
ATOM 704 C C . MET A 1 87 ? 4.093 -3.937 7.695 1.00 94.19 87 MET A C 1
ATOM 706 O O . MET A 1 87 ? 3.015 -3.723 8.239 1.00 94.19 87 MET A O 1
ATOM 710 N N . ASP A 1 88 ? 4.848 -4.978 8.026 1.00 94.00 88 ASP A N 1
ATOM 711 C CA . ASP A 1 88 ? 4.428 -5.923 9.058 1.00 94.00 88 ASP A CA 1
ATOM 712 C C . ASP A 1 88 ? 4.404 -5.285 10.457 1.00 94.00 88 ASP A C 1
ATOM 714 O O . ASP A 1 88 ? 3.552 -5.618 11.282 1.00 94.00 88 ASP A O 1
ATOM 718 N N . PHE A 1 89 ? 5.273 -4.306 10.737 1.00 95.06 89 PHE A N 1
ATOM 719 C CA . PHE A 1 89 ? 5.151 -3.504 11.961 1.00 95.06 89 PHE A CA 1
ATOM 720 C C . PHE A 1 89 ? 3.931 -2.587 11.929 1.00 95.06 89 PHE A C 1
ATOM 722 O O . PHE A 1 89 ? 3.281 -2.404 12.959 1.00 95.06 89 PHE A O 1
ATOM 729 N N . MET A 1 90 ? 3.584 -2.041 10.758 1.00 95.81 90 MET A N 1
ATOM 730 C CA . MET A 1 90 ? 2.323 -1.315 10.598 1.00 95.81 90 MET A CA 1
ATOM 731 C C . MET A 1 90 ? 1.138 -2.248 10.864 1.00 95.81 90 MET A C 1
ATOM 733 O O . MET A 1 90 ? 0.247 -1.864 11.609 1.00 95.81 90 MET A O 1
ATOM 737 N N . LEU A 1 91 ? 1.150 -3.485 10.356 1.00 95.25 91 LEU A N 1
ATOM 738 C CA . LEU A 1 91 ? 0.120 -4.486 10.649 1.00 95.25 91 LEU A CA 1
ATOM 739 C C . LEU A 1 91 ? 0.001 -4.755 12.151 1.00 95.25 91 LEU A C 1
ATOM 741 O O . LEU A 1 91 ? -1.102 -4.681 12.691 1.00 95.25 91 LEU A O 1
ATOM 745 N N . ARG A 1 92 ? 1.120 -4.990 12.850 1.00 95.06 92 ARG A N 1
ATOM 746 C CA . ARG A 1 92 ? 1.118 -5.152 14.316 1.00 95.06 92 ARG A CA 1
ATOM 747 C C . ARG A 1 92 ? 0.466 -3.969 15.020 1.00 95.06 92 ARG A C 1
ATOM 749 O O . ARG A 1 92 ? -0.389 -4.176 15.879 1.00 95.06 92 ARG A O 1
ATOM 756 N N . TYR A 1 93 ? 0.822 -2.746 14.625 1.00 95.44 93 TYR A N 1
ATOM 757 C CA . TYR A 1 93 ? 0.189 -1.543 15.154 1.00 95.44 93 TYR A CA 1
ATOM 758 C C . TYR A 1 93 ? -1.317 -1.537 14.883 1.00 95.44 93 TYR A C 1
ATOM 760 O O . TYR A 1 93 ? -2.090 -1.333 15.812 1.00 95.44 93 TYR A O 1
ATOM 768 N N . MET A 1 94 ? -1.747 -1.816 13.648 1.00 95.00 94 MET A N 1
ATOM 769 C CA . MET A 1 94 ? -3.162 -1.814 13.268 1.00 95.00 94 MET A CA 1
ATOM 770 C C . MET A 1 94 ? -3.989 -2.842 14.053 1.00 95.00 94 MET A C 1
ATOM 772 O O . MET A 1 94 ? -5.102 -2.526 14.466 1.00 95.00 94 MET A O 1
ATOM 776 N N . TYR A 1 95 ? -3.441 -4.027 14.332 1.00 94.00 95 TYR A N 1
ATOM 777 C CA . TYR A 1 95 ? -4.110 -5.048 15.146 1.00 94.00 95 TYR A CA 1
ATOM 778 C C . TYR A 1 95 ? -4.094 -4.750 16.652 1.00 94.00 95 TYR A C 1
ATOM 780 O O . TYR A 1 95 ? -4.983 -5.200 17.375 1.00 94.00 95 TYR A O 1
ATOM 788 N N . LYS A 1 96 ? -3.096 -4.006 17.144 1.00 92.56 96 LYS A N 1
ATOM 789 C CA . LYS A 1 96 ? -2.881 -3.744 18.578 1.00 92.56 96 LYS A CA 1
ATOM 790 C C . LYS A 1 96 ? -3.0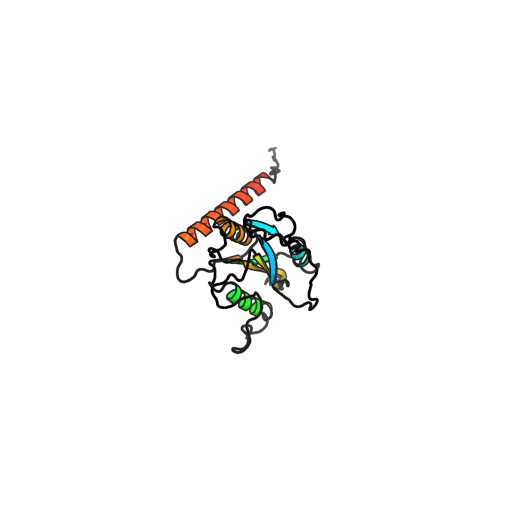19 -2.256 18.949 1.00 92.56 96 LYS A C 1
ATOM 792 O O . LYS A 1 96 ? -2.482 -1.857 19.976 1.00 92.56 96 LYS A O 1
ATOM 797 N N . GLN A 1 97 ? -3.754 -1.437 18.181 1.00 84.44 97 GLN A N 1
ATOM 798 C CA . GLN A 1 97 ? -3.823 0.034 18.365 1.00 84.44 97 GLN A CA 1
ATOM 799 C C . GLN A 1 97 ? -4.203 0.486 19.786 1.00 84.44 97 GLN A C 1
ATOM 801 O O . GLN A 1 97 ? -3.793 1.560 20.218 1.00 84.44 97 GLN A O 1
ATOM 806 N N . ALA A 1 98 ? -4.992 -0.314 20.510 1.00 82.06 98 ALA A N 1
ATOM 807 C CA . ALA A 1 98 ? -5.431 -0.015 21.875 1.00 82.06 98 ALA A CA 1
ATOM 808 C C . ALA A 1 98 ? -4.435 -0.456 22.969 1.00 82.06 98 ALA A C 1
ATOM 810 O O . ALA A 1 98 ? -4.679 -0.204 24.148 1.00 82.06 98 ALA A O 1
ATOM 811 N N . SER A 1 99 ? -3.348 -1.139 22.602 1.00 89.62 99 SER A N 1
ATOM 812 C CA . SER A 1 99 ? -2.327 -1.638 23.525 1.00 89.62 99 SER A CA 1
ATOM 813 C C . SER A 1 99 ? -1.151 -0.667 23.616 1.00 89.62 99 SER A C 1
ATOM 815 O O . SER A 1 99 ? -0.643 -0.201 22.596 1.00 89.62 99 SER A O 1
ATOM 817 N N . GLU A 1 100 ? -0.658 -0.415 24.831 1.00 88.44 100 GLU A N 1
ATOM 818 C CA . GLU A 1 100 ? 0.603 0.315 25.033 1.00 88.44 100 GLU A CA 1
ATOM 819 C C . GLU A 1 100 ? 1.811 -0.477 24.502 1.00 88.44 100 GLU A C 1
ATOM 821 O O . GLU A 1 100 ? 2.795 0.119 24.070 1.00 88.44 100 GLU A O 1
ATOM 826 N N . ASP A 1 101 ? 1.699 -1.809 24.450 1.00 90.75 101 ASP A N 1
ATOM 827 C CA . ASP A 1 101 ? 2.745 -2.731 23.996 1.00 90.75 101 ASP A CA 1
ATOM 828 C C . ASP A 1 101 ? 2.429 -3.310 22.603 1.00 90.75 101 ASP A C 1
ATOM 830 O O . ASP A 1 101 ? 2.422 -4.518 22.351 1.00 90.75 101 ASP A O 1
ATOM 834 N N . TRP A 1 102 ? 2.050 -2.428 21.673 1.00 93.44 102 TRP A N 1
ATOM 835 C CA . TRP A 1 102 ? 1.641 -2.809 20.316 1.00 93.44 102 TRP A CA 1
ATOM 836 C C . TRP A 1 102 ? 2.779 -3.416 19.482 1.00 93.44 102 TRP A C 1
ATOM 838 O O . TRP A 1 102 ? 2.514 -4.127 18.511 1.00 93.44 102 TRP A O 1
ATOM 848 N N . LEU A 1 103 ? 4.039 -3.145 19.844 1.00 91.12 103 LEU A N 1
ATOM 849 C CA . LEU A 1 103 ? 5.210 -3.617 19.102 1.00 91.12 103 LEU A CA 1
ATOM 850 C C . LEU A 1 103 ? 5.349 -5.149 19.162 1.00 91.12 103 LEU A C 1
ATOM 852 O O . LEU A 1 103 ? 5.886 -5.754 18.226 1.00 91.12 103 LEU A O 1
ATOM 856 N N . GLY A 1 104 ? 4.785 -5.763 20.205 1.00 88.81 104 GLY A N 1
ATOM 857 C CA . GLY A 1 104 ? 4.883 -7.191 20.480 1.00 88.81 104 GLY A CA 1
ATOM 858 C C . GLY A 1 104 ? 6.150 -7.558 21.245 1.00 88.81 104 GLY A C 1
ATOM 859 O O . GLY A 1 104 ? 7.045 -6.733 21.437 1.00 88.81 104 GLY A O 1
ATOM 860 N N . ASP A 1 105 ? 6.222 -8.818 21.662 1.00 89.38 105 ASP A N 1
ATOM 861 C CA . ASP A 1 105 ? 7.375 -9.328 22.399 1.00 89.38 105 ASP A CA 1
ATOM 862 C C . ASP A 1 105 ? 8.627 -9.365 21.509 1.00 89.38 105 ASP A C 1
ATOM 864 O O . ASP A 1 105 ? 8.550 -9.563 20.293 1.00 89.38 105 ASP A O 1
ATOM 868 N N . ALA A 1 106 ? 9.807 -9.242 22.124 1.00 86.31 106 ALA A N 1
ATOM 869 C CA . ALA A 1 106 ? 11.085 -9.302 21.408 1.00 86.31 106 ALA A CA 1
ATOM 870 C C . ALA A 1 106 ? 11.306 -10.643 20.675 1.00 86.31 106 ALA A C 1
ATOM 872 O O . ALA A 1 106 ? 11.995 -10.677 19.656 1.00 86.31 106 ALA A O 1
ATOM 873 N N . ASP A 1 107 ? 10.696 -11.719 21.180 1.00 90.12 107 ASP A N 1
ATOM 874 C CA . ASP A 1 107 ? 10.766 -13.068 20.613 1.00 90.12 107 ASP A CA 1
ATOM 875 C C . ASP A 1 107 ? 9.570 -13.397 19.691 1.00 90.12 107 ASP A C 1
ATOM 877 O O . ASP A 1 107 ? 9.529 -14.473 19.089 1.00 90.12 107 ASP A O 1
ATOM 881 N N . GLU A 1 108 ? 8.585 -12.494 19.558 1.00 88.38 108 GLU A N 1
ATOM 882 C CA . GLU A 1 108 ? 7.419 -12.698 18.690 1.00 88.38 108 GLU A CA 1
ATOM 883 C C . GLU A 1 108 ? 7.841 -12.568 17.213 1.00 88.38 108 GLU A C 1
ATOM 885 O O . GLU A 1 108 ? 8.332 -11.508 16.801 1.00 88.38 108 GLU A O 1
ATOM 890 N N . PRO A 1 109 ? 7.628 -13.595 16.367 1.00 88.38 109 PRO A N 1
ATOM 891 C CA . PRO A 1 109 ? 7.983 -13.524 14.955 1.00 88.38 109 PRO A CA 1
ATOM 892 C C . PRO A 1 109 ? 7.113 -12.503 14.216 1.00 88.38 109 PRO A C 1
ATOM 894 O O . PRO A 1 109 ? 5.915 -12.353 14.470 1.00 88.38 109 PRO A O 1
ATOM 897 N N . LEU A 1 110 ? 7.721 -11.766 13.291 1.00 87.88 110 LEU A N 1
ATOM 898 C CA . LEU A 1 110 ? 7.017 -10.795 12.458 1.00 87.88 110 LEU A CA 1
ATOM 899 C C . LEU A 1 110 ? 6.339 -11.533 11.299 1.00 87.88 110 LEU A C 1
ATOM 901 O O . LEU A 1 110 ? 7.003 -12.244 10.547 1.00 87.88 110 LEU A O 1
ATOM 905 N N . THR A 1 111 ? 5.015 -11.409 11.210 1.00 88.69 111 THR A N 1
ATOM 906 C CA . THR A 1 111 ? 4.181 -12.080 10.205 1.00 88.69 111 THR A CA 1
ATOM 907 C C . THR A 1 111 ? 3.293 -11.054 9.514 1.00 88.69 111 THR A C 1
ATOM 909 O O . THR A 1 111 ? 2.910 -10.057 10.128 1.00 88.69 111 THR A O 1
ATOM 912 N N . GLY A 1 112 ? 2.978 -11.298 8.244 1.00 90.69 112 GLY A N 1
ATOM 913 C CA . GLY A 1 112 ? 2.256 -10.342 7.420 1.00 90.69 112 GLY A CA 1
ATOM 914 C C . GLY A 1 112 ? 2.529 -10.563 5.938 1.00 90.69 112 GLY A C 1
ATOM 915 O O . GLY A 1 112 ? 2.310 -11.657 5.409 1.00 90.69 112 GLY A O 1
ATOM 916 N N . PHE A 1 113 ? 2.994 -9.516 5.266 1.00 87.94 113 PHE A N 1
ATOM 917 C CA . PHE A 1 113 ? 3.475 -9.595 3.893 1.00 87.94 113 PHE A CA 1
ATOM 918 C C . PHE A 1 113 ? 4.688 -10.525 3.817 1.00 87.94 113 PHE A C 1
ATOM 920 O O . PHE A 1 113 ? 5.498 -10.589 4.740 1.00 87.94 113 PHE A O 1
ATOM 927 N N . SER A 1 114 ? 4.841 -11.268 2.717 1.00 81.94 114 SER A N 1
ATOM 928 C CA . SER A 1 114 ? 5.998 -12.159 2.606 1.00 81.94 114 SER A CA 1
ATOM 929 C C . SER A 1 114 ? 7.288 -11.344 2.538 1.00 81.94 114 SER A C 1
ATOM 931 O O . SER A 1 114 ? 7.479 -10.518 1.643 1.00 81.94 114 SER A O 1
ATOM 933 N N . TRP A 1 115 ? 8.200 -11.593 3.474 1.00 73.62 115 TRP A N 1
ATOM 934 C CA . TRP A 1 115 ? 9.545 -11.041 3.453 1.00 73.62 115 TRP A CA 1
ATOM 935 C C . TRP A 1 115 ? 10.554 -12.114 3.845 1.00 73.62 115 TRP A C 1
ATOM 937 O O . TRP A 1 115 ? 10.363 -12.887 4.782 1.00 73.62 115 TRP A O 1
ATOM 947 N N . ARG A 1 116 ? 11.668 -12.167 3.116 1.00 65.75 116 ARG A N 1
ATOM 948 C CA . ARG A 1 116 ? 12.800 -13.052 3.414 1.00 65.75 116 ARG A CA 1
ATOM 949 C C . ARG A 1 116 ? 14.106 -12.328 3.156 1.00 65.75 116 ARG A C 1
ATOM 951 O O . ARG A 1 116 ? 14.166 -11.454 2.296 1.00 65.75 116 ARG A O 1
ATOM 958 N N . GLY A 1 117 ? 15.173 -12.702 3.858 1.00 58.16 117 GLY A N 1
ATOM 959 C CA . GLY A 1 117 ? 16.534 -12.350 3.438 1.00 58.16 117 GLY A CA 1
ATOM 960 C C . GLY A 1 117 ? 16.908 -13.070 2.134 1.00 58.16 117 GLY A C 1
ATOM 961 O O . GLY A 1 117 ? 16.389 -14.147 1.858 1.00 58.16 117 GLY A O 1
ATOM 962 N N . GLY A 1 118 ? 17.781 -12.486 1.309 1.00 58.28 118 GLY A N 1
ATOM 963 C CA . GLY A 1 118 ? 18.266 -13.105 0.065 1.00 58.28 118 GLY A CA 1
ATOM 964 C C . GLY A 1 118 ? 18.447 -12.106 -1.080 1.00 58.28 118 GLY A C 1
ATOM 965 O O . GLY A 1 118 ? 18.290 -10.902 -0.884 1.00 58.28 118 GLY A O 1
ATOM 966 N N . SER A 1 119 ? 18.755 -12.602 -2.281 1.00 55.41 119 SER A N 1
ATOM 967 C CA . SER A 1 119 ? 18.891 -11.793 -3.504 1.00 55.41 119 SER A CA 1
ATOM 968 C C . SER A 1 119 ? 17.685 -11.873 -4.448 1.00 55.41 119 SER A C 1
ATOM 970 O O . SER A 1 119 ? 17.499 -10.959 -5.241 1.00 55.41 119 SER A O 1
ATOM 972 N N . GLU A 1 120 ? 16.843 -12.909 -4.357 1.00 57.94 120 GLU A N 1
ATOM 973 C CA . GLU A 1 120 ? 15.733 -13.132 -5.306 1.00 57.94 120 GLU A CA 1
ATOM 974 C C . GLU A 1 120 ? 14.472 -12.320 -5.001 1.00 57.94 120 GLU A C 1
ATOM 976 O O . GLU A 1 120 ? 14.241 -11.930 -3.860 1.00 57.94 120 GLU A O 1
ATOM 981 N N . ARG A 1 121 ? 13.666 -12.011 -6.015 1.00 64.94 121 ARG A N 1
ATOM 982 C CA . ARG A 1 121 ? 12.493 -11.143 -5.862 1.00 64.94 121 ARG A CA 1
ATOM 983 C C . ARG A 1 121 ? 11.400 -11.785 -5.008 1.00 64.94 121 ARG A C 1
ATOM 985 O O . ARG A 1 121 ? 11.045 -12.931 -5.231 1.00 64.94 121 ARG A O 1
ATOM 992 N N . GLU A 1 122 ? 10.924 -10.986 -4.046 1.00 66.12 122 GLU A N 1
ATOM 993 C CA . GLU A 1 122 ? 9.779 -11.223 -3.156 1.00 66.12 122 GLU A CA 1
ATOM 994 C C . GLU A 1 122 ? 8.425 -10.918 -3.813 1.00 66.12 122 GLU A C 1
ATOM 996 O O . GLU A 1 122 ? 7.710 -11.758 -4.349 1.00 66.12 122 GLU A O 1
ATOM 1001 N N . THR A 1 123 ? 8.124 -9.620 -3.787 1.00 65.88 123 THR A N 1
ATOM 1002 C CA . THR A 1 123 ? 6.865 -9.014 -4.224 1.00 65.88 123 THR A CA 1
ATOM 1003 C C . THR A 1 123 ? 6.901 -8.655 -5.706 1.00 65.88 123 THR A C 1
ATOM 1005 O O . THR A 1 123 ? 7.885 -8.097 -6.197 1.00 65.88 123 THR A O 1
ATOM 1008 N N . THR A 1 124 ? 5.799 -8.914 -6.406 1.00 79.94 124 THR A N 1
ATOM 1009 C CA . THR A 1 124 ? 5.598 -8.591 -7.826 1.00 79.94 124 THR A CA 1
ATOM 1010 C C . THR A 1 124 ? 4.400 -7.658 -7.944 1.00 79.94 124 THR A C 1
ATOM 1012 O O . THR A 1 124 ? 3.420 -7.887 -7.248 1.00 79.94 124 THR A O 1
ATOM 1015 N N . GLY A 1 125 ? 4.458 -6.591 -8.740 1.00 89.44 125 GLY A N 1
ATOM 1016 C CA . GLY A 1 125 ? 3.371 -5.610 -8.846 1.00 89.44 125 GLY A CA 1
ATOM 1017 C C . GLY A 1 125 ? 2.923 -4.996 -7.506 1.00 89.44 125 GLY A C 1
ATOM 1018 O O . GLY A 1 125 ? 3.737 -4.378 -6.819 1.00 89.44 125 GLY A O 1
ATOM 1019 N N . ILE A 1 126 ? 1.636 -5.108 -7.154 1.00 93.44 126 ILE A N 1
ATOM 1020 C CA . ILE A 1 126 ? 1.049 -4.536 -5.924 1.00 93.44 126 ILE A CA 1
ATOM 1021 C C . ILE A 1 126 ? 0.251 -5.601 -5.172 1.00 93.44 126 ILE A C 1
ATOM 1023 O O . ILE A 1 126 ? -0.639 -6.236 -5.744 1.00 93.44 126 ILE A O 1
ATOM 1027 N N . GLN A 1 127 ? 0.528 -5.725 -3.876 1.00 94.44 127 GLN A N 1
ATOM 1028 C CA . GLN A 1 127 ? -0.243 -6.527 -2.933 1.00 94.44 127 GLN A CA 1
ATOM 1029 C C . GLN A 1 127 ? -0.982 -5.621 -1.953 1.00 94.44 127 GLN A C 1
ATOM 1031 O O . GLN A 1 127 ? -0.477 -4.574 -1.551 1.00 94.44 127 GLN A O 1
ATOM 1036 N N . VAL A 1 128 ? -2.168 -6.039 -1.532 1.00 95.69 128 VAL A N 1
ATOM 1037 C CA . VAL A 1 128 ? -2.926 -5.385 -0.462 1.00 95.69 128 VAL A CA 1
ATOM 1038 C C . VAL A 1 128 ? -3.156 -6.354 0.677 1.00 95.69 128 VAL A C 1
ATOM 1040 O O . VAL A 1 128 ? -3.215 -7.565 0.470 1.00 95.69 128 VAL A O 1
ATOM 1043 N N . TRP A 1 129 ? -3.304 -5.836 1.889 1.00 96.38 129 TRP A N 1
ATOM 1044 C CA . TRP A 1 129 ? -3.756 -6.671 2.995 1.00 96.38 129 TRP A CA 1
ATOM 1045 C C . TRP A 1 129 ? -5.238 -7.024 2.819 1.00 96.38 129 TRP A C 1
ATOM 1047 O O . TRP A 1 129 ? -6.041 -6.151 2.490 1.00 96.38 129 TRP A O 1
ATOM 1057 N N . SER A 1 130 ? -5.611 -8.292 3.021 1.00 95.00 130 SER A N 1
ATOM 1058 C CA . SER A 1 130 ? -6.995 -8.751 2.819 1.00 95.00 130 SER A CA 1
ATOM 1059 C C . SER A 1 130 ? -7.997 -8.142 3.802 1.00 95.00 130 SER A C 1
AT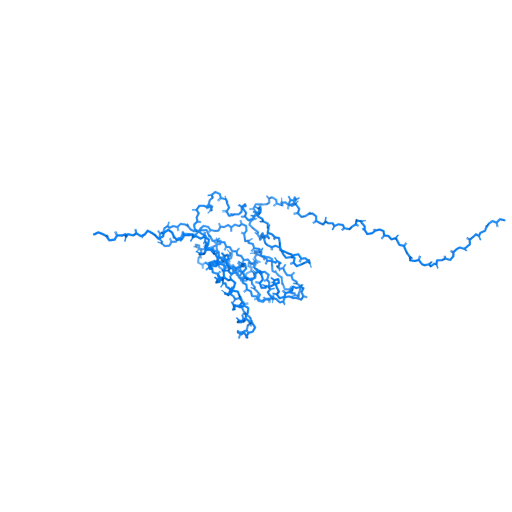OM 1061 O O . SER A 1 130 ? -9.191 -8.117 3.518 1.00 95.00 130 SER A O 1
ATOM 1063 N N . GLU A 1 131 ? -7.530 -7.712 4.975 1.00 95.19 131 GLU A N 1
ATOM 1064 C CA . GLU A 1 131 ? -8.358 -7.096 6.009 1.00 95.19 131 GLU A CA 1
ATOM 1065 C C . GLU A 1 131 ? -8.220 -5.572 5.965 1.00 95.19 131 GLU A C 1
ATOM 1067 O O . GLU A 1 131 ? -7.115 -5.028 6.007 1.00 95.19 131 GLU A O 1
ATOM 1072 N N . VAL A 1 132 ? -9.354 -4.877 5.886 1.00 95.62 132 VAL A N 1
ATOM 1073 C CA . VAL A 1 132 ? -9.404 -3.413 5.912 1.00 95.62 132 VAL A CA 1
ATOM 1074 C C . VAL A 1 132 ? -9.725 -2.960 7.327 1.00 95.62 132 VAL A C 1
ATOM 1076 O O . VAL A 1 132 ? -10.761 -3.314 7.885 1.00 95.62 132 VAL A O 1
ATOM 1079 N N . PHE A 1 133 ? -8.853 -2.142 7.907 1.00 95.88 133 PHE A N 1
ATOM 1080 C CA . PHE A 1 133 ? -8.990 -1.740 9.302 1.00 95.88 133 PHE A CA 1
ATOM 1081 C C . PHE A 1 133 ? -9.944 -0.556 9.437 1.00 95.88 133 PHE A C 1
ATOM 1083 O O . PHE A 1 133 ? -9.754 0.482 8.803 1.00 95.88 133 PHE A O 1
ATOM 1090 N N . LEU A 1 134 ? -10.947 -0.673 10.303 1.00 94.69 134 LEU A N 1
ATOM 1091 C CA . LEU A 1 134 ? -11.847 0.432 10.619 1.00 94.69 134 LEU A CA 1
ATOM 1092 C C . LEU A 1 134 ? -11.297 1.236 11.798 1.00 94.69 134 LEU A C 1
ATOM 1094 O O . LEU A 1 134 ? -11.298 0.756 12.928 1.00 94.69 134 LEU A O 1
ATOM 1098 N N . VAL A 1 135 ? -10.864 2.469 11.535 1.00 94.31 135 VAL A N 1
ATOM 1099 C CA . VAL A 1 135 ? -10.255 3.352 12.540 1.00 94.31 135 VAL A CA 1
ATOM 1100 C C . VAL A 1 135 ? -11.176 4.529 12.842 1.00 94.31 135 VAL A C 1
ATOM 1102 O O . VAL A 1 135 ? -11.667 5.197 11.927 1.00 94.31 135 VAL A O 1
ATOM 1105 N N . ASP A 1 136 ? -11.396 4.793 14.128 1.00 92.75 136 ASP A N 1
ATOM 1106 C CA . ASP A 1 136 ? -12.138 5.958 14.604 1.00 92.75 136 ASP A CA 1
ATOM 1107 C C . ASP A 1 136 ? -11.275 7.224 14.490 1.00 92.75 136 ASP A C 1
ATOM 1109 O O . ASP A 1 136 ? -10.193 7.334 15.070 1.00 92.75 136 ASP A O 1
ATOM 1113 N N . LYS A 1 137 ? -11.758 8.213 13.737 1.00 91.75 137 LYS A N 1
ATOM 1114 C CA . LYS A 1 137 ? -11.175 9.555 13.711 1.00 91.75 137 LYS A CA 1
ATOM 1115 C C . LYS A 1 137 ? -11.534 10.314 14.997 1.00 91.75 137 LYS A C 1
ATOM 1117 O O . LYS A 1 137 ? -12.589 10.065 15.584 1.00 91.75 137 LYS A O 1
ATOM 1122 N N . PRO A 1 138 ? -10.747 11.336 15.387 1.00 90.81 138 PRO A N 1
ATOM 1123 C CA . PRO A 1 138 ? -11.086 12.212 16.514 1.00 90.81 138 PRO A CA 1
ATOM 1124 C C . PRO A 1 138 ? -12.441 12.927 16.381 1.00 90.81 138 PRO A C 1
ATOM 1126 O O . PRO A 1 138 ? -13.002 13.367 17.377 1.00 90.81 138 PRO A O 1
ATOM 1129 N N . ASP A 1 139 ? -12.964 13.054 15.157 1.00 91.38 139 ASP A N 1
ATOM 1130 C CA . ASP A 1 139 ? -14.283 13.630 14.869 1.00 91.38 139 ASP A CA 1
ATOM 1131 C C . ASP A 1 139 ? -15.445 12.619 14.998 1.00 91.38 139 ASP A C 1
ATOM 1133 O O . ASP A 1 139 ? -16.595 12.969 14.733 1.00 91.38 139 ASP A O 1
ATOM 1137 N N . GLY A 1 140 ? -15.161 11.377 15.405 1.00 89.44 140 GLY A N 1
ATOM 1138 C CA . GLY A 1 140 ? -16.137 10.304 15.602 1.00 89.44 140 GLY A CA 1
ATOM 1139 C C . GLY A 1 140 ? -16.526 9.542 14.331 1.00 89.44 140 GLY A C 1
ATOM 1140 O O . GLY A 1 140 ? -17.348 8.628 14.403 1.00 89.44 140 GLY A O 1
ATOM 1141 N N . ARG A 1 141 ? -15.968 9.883 13.161 1.00 91.38 141 ARG A N 1
ATOM 1142 C CA . ARG A 1 141 ? -16.199 9.128 11.919 1.00 91.38 141 ARG A CA 1
ATOM 1143 C C . ARG A 1 141 ? -15.265 7.926 11.834 1.00 91.38 141 ARG A C 1
ATOM 1145 O O . ARG A 1 141 ? -14.088 8.025 12.164 1.00 91.38 141 ARG A O 1
ATOM 1152 N N . LYS A 1 142 ? -15.759 6.812 11.296 1.00 93.31 142 LYS A N 1
ATOM 1153 C CA . LYS A 1 142 ? -14.927 5.647 10.974 1.00 93.31 142 LYS A CA 1
ATOM 1154 C C . LYS A 1 142 ? -14.388 5.734 9.557 1.00 93.31 142 LYS A C 1
ATOM 1156 O O . LYS A 1 142 ? -15.156 5.975 8.626 1.00 93.31 142 LYS A O 1
ATOM 1161 N N . VAL A 1 143 ? -13.097 5.471 9.397 1.00 95.25 143 VAL A N 1
ATOM 1162 C CA . VAL A 1 143 ? -12.446 5.345 8.088 1.00 95.25 143 VAL A CA 1
ATOM 1163 C C . VAL A 1 143 ? -11.875 3.960 7.874 1.00 95.25 143 VAL A C 1
ATOM 1165 O O . VAL A 1 143 ? -11.491 3.286 8.824 1.00 95.25 143 VAL A O 1
ATOM 1168 N N . ALA A 1 144 ? -11.836 3.554 6.613 1.00 96.62 144 ALA A N 1
ATOM 1169 C CA . ALA A 1 144 ? -11.275 2.297 6.161 1.00 96.62 144 ALA A CA 1
ATOM 1170 C C . ALA A 1 144 ? -9.793 2.490 5.817 1.00 96.62 144 ALA A C 1
ATOM 1172 O O . ALA A 1 144 ? -9.464 3.235 4.898 1.00 96.62 144 ALA A O 1
ATOM 1173 N N . VAL A 1 145 ? -8.890 1.848 6.551 1.00 97.00 145 VAL A N 1
ATOM 1174 C CA . VAL A 1 145 ? -7.446 1.918 6.308 1.00 97.00 145 VAL A CA 1
ATOM 1175 C C . VAL A 1 145 ? -7.003 0.689 5.519 1.00 97.00 145 VAL A C 1
ATOM 1177 O O . VAL A 1 145 ? -7.143 -0.440 5.989 1.00 97.00 145 VAL A O 1
ATOM 1180 N N . LEU A 1 146 ? -6.453 0.925 4.327 1.00 97.19 146 LEU A N 1
ATOM 1181 C CA . LEU A 1 146 ? -5.916 -0.089 3.421 1.00 97.19 146 LEU A CA 1
ATOM 1182 C C . LEU A 1 146 ? -4.388 0.002 3.397 1.00 97.19 146 LEU A C 1
ATOM 1184 O O . LEU A 1 146 ? -3.836 1.082 3.184 1.00 97.19 146 LEU A O 1
ATOM 1188 N N . LEU A 1 147 ? -3.708 -1.132 3.561 1.00 97.12 147 LEU A N 1
ATOM 1189 C CA . LEU A 1 147 ? -2.254 -1.226 3.438 1.00 97.12 147 LEU A CA 1
ATOM 1190 C C . LEU A 1 147 ? -1.878 -1.852 2.092 1.00 97.12 147 LEU A C 1
ATOM 1192 O O . LEU A 1 147 ? -2.407 -2.904 1.733 1.00 97.12 147 LEU A O 1
ATOM 1196 N N . MET A 1 148 ? -0.961 -1.207 1.370 1.00 95.69 148 MET A N 1
ATOM 1197 C CA . MET A 1 148 ? -0.506 -1.607 0.038 1.00 95.69 148 MET A CA 1
ATOM 1198 C C . MET A 1 148 ? 1.018 -1.791 0.023 1.00 95.69 148 MET A C 1
ATOM 1200 O O . MET A 1 148 ? 1.762 -0.821 0.198 1.00 95.69 148 MET A O 1
ATOM 1204 N N . ASP A 1 149 ? 1.479 -3.021 -0.203 1.00 93.12 149 ASP A N 1
ATOM 1205 C CA . ASP A 1 149 ? 2.893 -3.317 -0.449 1.00 93.12 149 ASP A CA 1
ATOM 1206 C C . ASP A 1 149 ? 3.152 -3.330 -1.950 1.00 93.12 14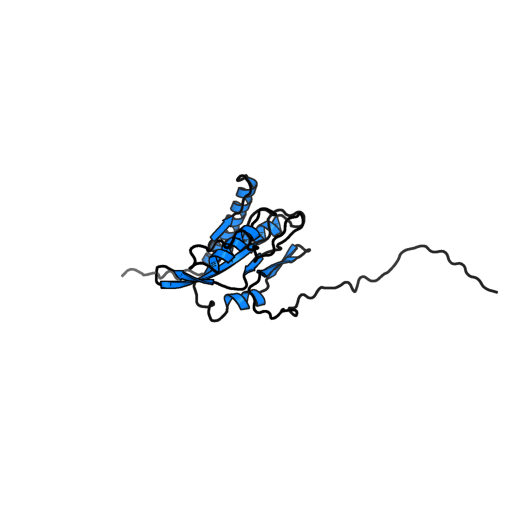9 ASP A C 1
ATOM 1208 O O . ASP A 1 149 ? 2.341 -3.812 -2.746 1.00 93.12 149 ASP A O 1
ATOM 1212 N N . THR A 1 150 ? 4.292 -2.789 -2.354 1.00 87.88 150 THR A N 1
ATOM 1213 C CA . THR A 1 150 ? 4.631 -2.652 -3.769 1.00 87.88 150 THR A CA 1
ATOM 1214 C C . THR A 1 150 ? 5.944 -3.341 -4.077 1.00 87.88 150 THR A C 1
ATOM 1216 O O . THR A 1 150 ? 6.874 -3.397 -3.263 1.00 87.88 150 THR A O 1
ATOM 1219 N N . GLN A 1 151 ? 6.047 -3.847 -5.301 1.00 79.50 151 GLN A N 1
ATOM 1220 C CA . GLN A 1 151 ? 7.297 -4.351 -5.833 1.00 79.50 151 GLN A CA 1
ATOM 1221 C C . GLN A 1 151 ? 8.396 -3.291 -5.715 1.00 79.50 151 GLN A C 1
ATOM 1223 O O . GLN A 1 151 ? 8.189 -2.092 -5.904 1.00 79.50 151 GLN A O 1
ATOM 1228 N N . GLY A 1 152 ? 9.601 -3.754 -5.381 1.00 73.31 152 GLY A N 1
ATOM 1229 C CA . GLY A 1 152 ? 10.755 -2.876 -5.371 1.00 73.31 152 GLY A CA 1
ATOM 1230 C C . GLY A 1 152 ? 11.166 -2.441 -6.762 1.00 73.31 152 GLY A C 1
ATOM 1231 O O . GLY A 1 152 ? 11.302 -3.275 -7.649 1.00 73.31 152 GLY A O 1
ATOM 1232 N N . THR A 1 153 ? 11.416 -1.147 -6.925 1.00 68.25 153 THR A N 1
ATOM 1233 C CA . THR A 1 153 ? 12.005 -0.627 -8.155 1.00 68.25 153 THR A CA 1
ATOM 1234 C C . THR A 1 153 ? 13.421 -1.190 -8.337 1.00 68.25 153 THR A C 1
ATOM 1236 O O . THR A 1 153 ? 14.124 -1.444 -7.349 1.00 68.25 153 THR A O 1
ATOM 1239 N N . PHE A 1 154 ? 13.829 -1.378 -9.598 1.00 64.06 154 PHE A N 1
ATOM 1240 C CA . PHE A 1 154 ? 15.182 -1.799 -10.002 1.00 64.06 154 PHE A CA 1
ATOM 1241 C C . PHE A 1 154 ? 15.619 -3.208 -9.578 1.00 64.06 154 PHE A C 1
ATOM 1243 O O . PHE A 1 154 ? 16.773 -3.426 -9.200 1.00 64.06 154 PHE A O 1
ATOM 1250 N N . ASP A 1 155 ? 14.719 -4.186 -9.643 1.00 67.81 155 ASP A N 1
ATOM 1251 C CA . ASP A 1 155 ? 15.175 -5.576 -9.684 1.00 67.81 155 ASP A CA 1
ATOM 1252 C C . ASP A 1 155 ? 15.800 -5.913 -11.057 1.00 67.81 155 ASP A C 1
ATOM 1254 O O . ASP A 1 155 ? 15.695 -5.157 -12.022 1.00 67.81 155 ASP A O 1
ATOM 1258 N N . SER A 1 156 ? 16.506 -7.039 -11.143 1.00 63.81 156 SER A N 1
ATOM 1259 C CA . SER A 1 156 ? 17.219 -7.455 -12.358 1.00 63.81 156 SER A CA 1
ATOM 1260 C C . SER A 1 156 ? 16.311 -7.978 -13.478 1.00 63.81 156 SER A C 1
ATOM 1262 O O . SER A 1 156 ? 16.819 -8.316 -14.546 1.00 63.81 156 SER A O 1
ATOM 1264 N N . GLN A 1 157 ? 15.004 -8.095 -13.237 1.00 66.38 157 GLN A N 1
ATOM 1265 C CA . GLN A 1 157 ? 14.043 -8.727 -14.147 1.00 66.38 157 GLN A CA 1
ATOM 1266 C C . GLN A 1 157 ? 13.025 -7.731 -14.718 1.00 66.38 157 GLN A C 1
ATOM 1268 O O . GLN A 1 157 ? 12.412 -8.003 -15.746 1.00 66.38 157 GLN A O 1
ATOM 1273 N N . SER A 1 158 ? 12.859 -6.576 -14.080 1.00 72.75 158 SER A N 1
ATOM 1274 C CA . SER A 1 158 ? 11.836 -5.593 -14.418 1.00 72.75 158 SER A CA 1
ATOM 1275 C C . SER A 1 158 ? 12.413 -4.453 -15.230 1.00 72.75 158 SER A C 1
ATOM 1277 O O . SER A 1 158 ? 13.505 -3.944 -14.965 1.00 72.7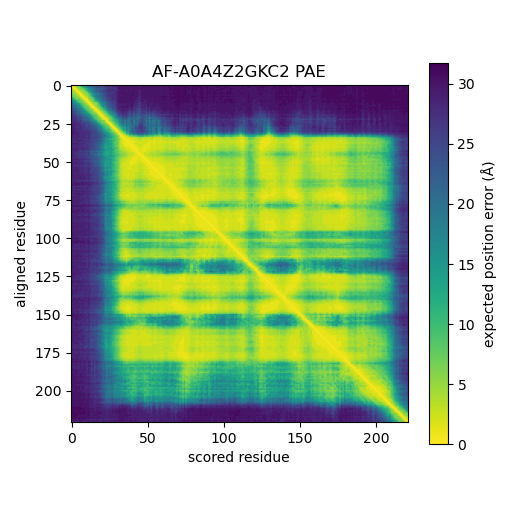5 158 SER A O 1
ATOM 1279 N N . THR A 1 159 ? 11.641 -3.988 -16.205 1.00 78.81 159 THR A N 1
ATOM 1280 C CA . THR A 1 159 ? 12.022 -2.796 -16.951 1.00 78.81 159 THR A CA 1
ATOM 1281 C C . THR A 1 159 ? 11.822 -1.543 -16.100 1.00 78.81 159 THR A C 1
ATOM 1283 O O . THR A 1 159 ? 11.056 -1.512 -15.129 1.00 78.81 159 THR A O 1
ATOM 1286 N N . LEU A 1 160 ? 12.478 -0.454 -16.509 1.00 76.81 160 LEU A N 1
ATOM 1287 C CA . LEU A 1 160 ? 12.220 0.869 -15.943 1.00 76.81 160 LEU A CA 1
ATOM 1288 C C . LEU A 1 160 ? 10.733 1.253 -16.065 1.00 76.81 160 LEU A C 1
ATOM 1290 O O . LEU A 1 160 ? 10.184 1.890 -15.167 1.00 76.81 160 LEU A O 1
ATOM 1294 N N . ARG A 1 161 ? 10.078 0.834 -17.155 1.00 80.25 161 ARG A N 1
ATOM 1295 C CA . ARG A 1 161 ? 8.647 1.049 -17.379 1.00 80.25 161 ARG A CA 1
ATOM 1296 C C . ARG A 1 161 ? 7.807 0.314 -16.335 1.00 80.25 161 ARG A C 1
ATOM 1298 O O . ARG A 1 161 ? 6.935 0.943 -15.752 1.00 80.25 161 ARG A O 1
ATOM 1305 N N . ASP A 1 162 ? 8.105 -0.953 -16.054 1.00 84.19 162 ASP A N 1
ATOM 1306 C CA . ASP A 1 162 ? 7.362 -1.759 -15.071 1.00 84.19 162 ASP A CA 1
ATOM 1307 C C . ASP A 1 162 ? 7.425 -1.134 -13.679 1.00 84.19 162 ASP A C 1
ATOM 1309 O O . ASP A 1 162 ? 6.399 -0.887 -13.042 1.00 84.19 162 ASP A O 1
ATOM 1313 N N . SER A 1 163 ? 8.642 -0.782 -13.260 1.00 81.38 163 SER A N 1
ATOM 1314 C CA . SER A 1 163 ? 8.895 -0.108 -11.985 1.00 81.38 163 SER A CA 1
ATOM 1315 C C . SER A 1 163 ? 8.155 1.231 -11.897 1.00 81.38 163 SER A C 1
ATOM 1317 O O . SER A 1 163 ? 7.508 1.515 -10.889 1.00 81.38 163 SER A O 1
ATOM 1319 N N . ALA A 1 164 ? 8.213 2.046 -12.956 1.00 80.62 164 ALA A N 1
ATOM 1320 C CA . ALA A 1 164 ? 7.541 3.340 -13.001 1.00 80.62 164 ALA A CA 1
ATOM 1321 C C . ALA A 1 164 ? 6.013 3.202 -12.985 1.00 80.62 164 ALA A C 1
ATOM 1323 O O . ALA A 1 164 ? 5.346 3.983 -12.311 1.00 80.62 164 ALA A O 1
ATOM 1324 N N . THR A 1 165 ? 5.449 2.213 -13.681 1.00 84.50 165 THR A N 1
ATOM 1325 C CA . THR A 1 165 ? 4.001 1.974 -13.705 1.00 84.50 165 THR A CA 1
ATOM 1326 C C . THR A 1 165 ? 3.487 1.517 -12.344 1.00 84.50 165 THR A C 1
ATOM 1328 O O . THR A 1 165 ? 2.520 2.098 -11.854 1.00 84.50 165 THR A O 1
ATOM 1331 N N . VAL A 1 166 ? 4.144 0.547 -11.695 1.00 87.81 166 VAL A N 1
ATOM 1332 C CA . VAL A 1 166 ? 3.772 0.093 -10.341 1.00 87.81 166 VAL A CA 1
ATOM 1333 C C . VAL A 1 166 ? 3.839 1.250 -9.347 1.00 87.81 166 VAL A C 1
ATOM 1335 O O . VAL A 1 166 ? 2.895 1.478 -8.590 1.00 87.81 166 VAL A O 1
ATOM 1338 N N . PHE A 1 167 ? 4.928 2.019 -9.386 1.00 85.75 167 PHE A N 1
ATOM 1339 C CA . PHE A 1 167 ? 5.126 3.161 -8.501 1.00 85.75 167 PHE A CA 1
ATOM 1340 C C . PHE A 1 167 ? 4.114 4.291 -8.762 1.00 85.75 167 PHE A C 1
ATOM 1342 O O . PHE A 1 167 ? 3.605 4.913 -7.827 1.00 85.75 167 PHE A O 1
ATOM 1349 N N . ALA A 1 168 ? 3.786 4.555 -10.028 1.00 85.44 168 ALA A N 1
ATOM 1350 C CA . ALA A 1 168 ? 2.784 5.550 -10.377 1.00 85.44 168 ALA A CA 1
ATOM 1351 C C . ALA A 1 168 ? 1.393 5.131 -9.905 1.00 85.44 168 ALA A C 1
ATOM 1353 O O . ALA A 1 168 ? 0.714 5.927 -9.261 1.00 85.44 168 ALA A O 1
ATOM 1354 N N . LEU A 1 169 ? 0.981 3.888 -10.168 1.00 88.56 169 LEU A N 1
ATOM 1355 C CA . LEU A 1 169 ? -0.311 3.363 -9.721 1.00 88.56 169 LEU A CA 1
ATOM 1356 C C . LEU A 1 169 ? -0.433 3.406 -8.196 1.00 88.56 169 LEU A C 1
ATOM 1358 O O . LEU A 1 169 ? -1.431 3.910 -7.682 1.00 88.56 169 LEU A O 1
ATOM 1362 N N . SER A 1 170 ? 0.596 2.970 -7.466 1.00 90.81 170 SER A N 1
ATOM 1363 C CA . SER A 1 170 ? 0.581 3.007 -6.002 1.00 90.81 170 SER A CA 1
ATOM 1364 C C . SER A 1 170 ? 0.501 4.435 -5.454 1.00 90.81 170 SER A C 1
ATOM 1366 O O . SER A 1 170 ? -0.256 4.692 -4.519 1.00 90.81 170 SER A O 1
ATOM 1368 N N . THR A 1 171 ? 1.187 5.394 -6.082 1.00 88.62 171 THR A N 1
ATOM 1369 C CA . THR A 1 171 ? 1.125 6.816 -5.704 1.00 88.62 171 THR A CA 1
ATOM 1370 C C . THR A 1 171 ? -0.225 7.455 -6.043 1.00 88.62 171 THR A C 1
ATOM 1372 O O . THR A 1 171 ? -0.678 8.357 -5.343 1.00 88.62 171 THR A O 1
ATOM 1375 N N . MET A 1 172 ? -0.870 7.031 -7.131 1.00 87.94 172 MET A N 1
ATOM 1376 C CA . MET A 1 172 ? -2.172 7.567 -7.543 1.00 87.94 172 MET A CA 1
ATOM 1377 C C . MET A 1 172 ? -3.312 7.053 -6.665 1.00 87.94 172 MET A C 1
ATOM 1379 O O . MET A 1 172 ? -4.228 7.815 -6.367 1.00 87.94 172 MET A O 1
ATOM 1383 N N . ILE A 1 173 ? -3.242 5.787 -6.251 1.00 90.44 173 ILE A N 1
ATOM 1384 C CA . ILE A 1 173 ? -4.262 5.141 -5.417 1.00 90.44 173 ILE A CA 1
ATOM 1385 C C . ILE A 1 173 ? -4.063 5.489 -3.934 1.00 90.44 173 ILE A C 1
ATOM 1387 O O . ILE A 1 173 ? -5.036 5.603 -3.188 1.00 90.44 173 ILE A O 1
ATOM 1391 N N . SER A 1 174 ? -2.818 5.676 -3.487 1.00 93.56 174 SER A N 1
ATOM 1392 C CA . SER A 1 174 ? -2.539 5.956 -2.080 1.00 93.56 174 SER A CA 1
ATOM 1393 C C . SER A 1 174 ? -2.870 7.390 -1.670 1.00 93.56 174 SER A C 1
ATOM 1395 O O . SER A 1 174 ? -2.614 8.372 -2.364 1.00 93.56 174 SER A O 1
ATOM 1397 N N . SER A 1 175 ? -3.417 7.508 -0.463 1.00 94.75 175 SER A N 1
ATOM 1398 C CA . SER A 1 175 ? -3.559 8.783 0.245 1.00 94.75 175 SER A CA 1
ATOM 1399 C C . SER A 1 175 ? -2.269 9.185 0.969 1.00 94.75 175 SER A C 1
ATOM 1401 O O . SER A 1 175 ? -2.003 10.371 1.160 1.00 94.75 175 SER A O 1
ATOM 1403 N N . MET A 1 176 ? -1.450 8.195 1.336 1.00 94.44 176 MET A N 1
ATOM 1404 C CA . MET A 1 176 ? -0.129 8.363 1.924 1.00 94.44 176 MET A CA 1
ATOM 1405 C C . MET A 1 176 ? 0.850 7.411 1.238 1.00 94.44 176 MET A C 1
ATOM 1407 O O . MET A 1 176 ? 0.699 6.193 1.314 1.00 94.44 176 MET A O 1
ATOM 1411 N N . GLN A 1 177 ? 1.873 7.981 0.604 1.00 93.12 177 GLN A N 1
ATOM 1412 C CA . GLN A 1 177 ? 2.960 7.234 -0.017 1.00 93.12 177 GLN A CA 1
ATOM 1413 C C . GLN A 1 177 ? 4.211 7.347 0.856 1.00 93.12 177 GLN A C 1
ATOM 1415 O O . GLN A 1 177 ? 4.800 8.421 0.981 1.00 93.12 177 GLN A O 1
ATOM 1420 N N . VAL A 1 178 ? 4.637 6.231 1.437 1.00 93.81 178 VAL A N 1
ATOM 1421 C CA . VAL A 1 178 ? 5.935 6.104 2.098 1.00 93.81 178 VAL A CA 1
ATOM 1422 C C . VAL A 1 178 ? 6.954 5.744 1.028 1.00 93.81 178 VAL A C 1
ATOM 1424 O O . VAL A 1 178 ? 6.859 4.682 0.409 1.00 93.81 178 VAL A O 1
ATOM 1427 N N . TYR A 1 179 ? 7.907 6.642 0.781 1.00 90.75 179 TYR A N 1
ATOM 1428 C CA . TYR A 1 179 ? 9.005 6.385 -0.143 1.00 90.75 179 TYR A CA 1
ATOM 1429 C C . TYR A 1 179 ? 10.236 5.893 0.627 1.00 90.75 179 TYR A C 1
ATOM 1431 O O . TYR A 1 179 ? 10.898 6.651 1.332 1.00 90.75 179 TYR A O 1
ATOM 1439 N N . ASN A 1 180 ? 10.496 4.590 0.536 1.00 89.19 180 ASN A N 1
ATOM 1440 C CA . ASN A 1 180 ? 11.511 3.876 1.295 1.00 89.19 180 ASN A CA 1
ATOM 1441 C C . ASN A 1 180 ? 12.862 3.888 0.567 1.00 89.19 180 ASN A C 1
ATOM 1443 O O . ASN A 1 180 ? 13.131 3.050 -0.301 1.00 89.19 180 ASN A O 1
ATOM 1447 N N . ILE A 1 181 ? 13.707 4.839 0.958 1.00 87.19 181 ILE A N 1
ATOM 1448 C CA . ILE A 1 181 ? 15.052 5.054 0.420 1.00 87.19 181 ILE A CA 1
ATOM 1449 C C . ILE A 1 181 ? 16.089 4.495 1.395 1.00 87.19 181 ILE A C 1
ATOM 1451 O O . ILE A 1 181 ? 15.962 4.607 2.614 1.00 87.19 181 ILE A O 1
ATOM 1455 N N . SER A 1 182 ? 17.149 3.897 0.859 1.00 82.12 182 SER A N 1
ATOM 1456 C CA . SER A 1 182 ? 18.241 3.346 1.656 1.00 82.12 182 SER A CA 1
ATOM 1457 C C . SER A 1 182 ? 19.427 4.297 1.680 1.00 82.12 182 SER A C 1
ATOM 1459 O O . SER A 1 182 ? 19.928 4.676 0.629 1.00 82.12 182 SER A O 1
ATOM 1461 N N . GLN A 1 183 ? 19.921 4.589 2.884 1.00 84.12 183 GLN A N 1
ATOM 1462 C CA . GLN A 1 183 ? 21.090 5.432 3.160 1.00 84.12 183 GLN A CA 1
ATOM 1463 C C . GLN A 1 183 ? 20.901 6.913 2.826 1.00 84.12 183 GLN A C 1
ATOM 1465 O O . GLN A 1 183 ? 20.927 7.731 3.741 1.00 84.12 183 GLN A O 1
ATOM 1470 N N . ASN A 1 184 ? 20.753 7.268 1.551 1.00 80.19 184 ASN A N 1
ATOM 1471 C CA . ASN A 1 184 ? 20.709 8.661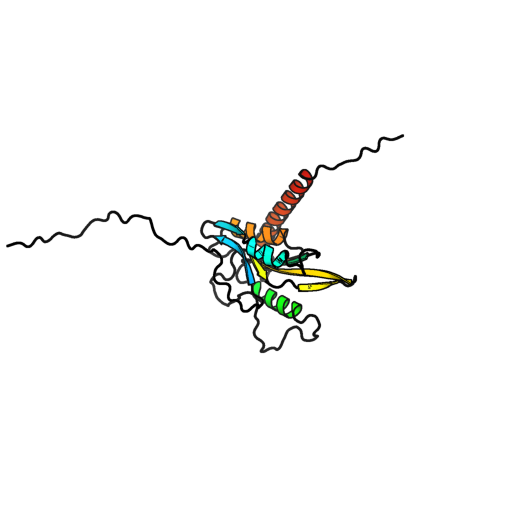 1.122 1.00 80.19 184 ASN A CA 1
ATOM 1472 C C . ASN A 1 184 ? 19.780 8.849 -0.076 1.00 80.19 184 ASN A C 1
ATOM 1474 O O . ASN A 1 184 ? 19.598 7.921 -0.856 1.00 80.19 184 ASN A O 1
ATOM 1478 N N . VAL A 1 185 ? 19.242 10.059 -0.221 1.00 83.00 185 VAL A N 1
ATOM 1479 C CA . VAL A 1 185 ? 18.428 10.451 -1.375 1.00 83.00 185 VAL A CA 1
ATOM 1480 C C . VAL A 1 185 ? 19.358 10.749 -2.541 1.00 83.00 185 VAL A C 1
ATOM 1482 O O . VAL A 1 185 ? 20.160 11.684 -2.467 1.00 83.00 185 VAL A O 1
ATOM 1485 N N . GLN A 1 186 ? 19.272 9.947 -3.595 1.00 75.06 186 GLN A N 1
ATOM 1486 C CA . GLN A 1 186 ? 20.078 10.115 -4.800 1.00 75.06 186 GLN A CA 1
ATOM 1487 C C . GLN A 1 186 ? 19.282 10.833 -5.905 1.00 75.06 186 GLN A C 1
ATOM 1489 O O . GLN A 1 186 ? 18.086 11.096 -5.781 1.00 75.06 186 GLN A O 1
ATOM 1494 N N . GLU A 1 187 ? 19.958 11.263 -6.970 1.00 71.94 187 GLU A N 1
ATOM 1495 C CA . GLU A 1 187 ? 19.310 12.028 -8.045 1.00 71.94 187 GLU A CA 1
ATOM 1496 C C . GLU A 1 187 ? 18.345 11.165 -8.872 1.00 71.94 187 GLU A C 1
ATOM 1498 O O . GLU A 1 187 ? 17.291 11.640 -9.294 1.00 71.94 187 GLU A O 1
ATOM 1503 N N . ASP A 1 188 ? 18.658 9.884 -9.045 1.00 68.62 188 ASP A N 1
ATOM 1504 C CA . ASP A 1 188 ? 17.774 8.888 -9.649 1.00 68.62 188 ASP A CA 1
ATOM 1505 C C . ASP A 1 188 ? 16.475 8.727 -8.843 1.00 68.62 188 ASP A C 1
ATOM 1507 O O . ASP A 1 188 ? 15.391 8.799 -9.425 1.00 68.62 188 ASP A O 1
ATOM 1511 N N . ASP A 1 189 ? 16.548 8.655 -7.508 1.00 72.50 189 ASP A N 1
ATOM 1512 C CA . ASP A 1 189 ? 15.363 8.655 -6.633 1.00 72.50 189 ASP A CA 1
ATOM 1513 C C . ASP A 1 189 ? 14.427 9.847 -6.916 1.00 72.50 189 ASP A C 1
ATOM 1515 O O . ASP A 1 189 ? 13.200 9.705 -6.983 1.00 72.50 189 ASP A O 1
ATOM 1519 N N . LEU A 1 190 ? 15.004 11.037 -7.113 1.00 71.38 190 LEU A N 1
ATOM 1520 C CA . LEU A 1 190 ? 14.256 12.262 -7.408 1.00 71.38 190 LEU A CA 1
ATOM 1521 C C . LEU A 1 190 ? 13.643 12.244 -8.814 1.00 71.38 190 LEU A C 1
ATOM 1523 O O . LEU A 1 190 ? 12.514 12.711 -8.995 1.00 71.38 190 LEU A O 1
ATOM 1527 N N . GLN A 1 191 ? 14.340 11.681 -9.801 1.00 69.69 191 GLN A N 1
ATOM 1528 C CA . GLN A 1 191 ? 13.815 11.536 -11.161 1.00 69.69 191 GLN A CA 1
ATOM 1529 C C . GLN A 1 191 ? 12.590 10.608 -11.194 1.00 69.69 191 GLN A C 1
ATOM 1531 O O . GLN A 1 191 ? 11.594 10.937 -11.848 1.00 69.69 191 GLN A O 1
ATOM 1536 N N . HIS A 1 192 ? 12.586 9.508 -10.433 1.00 67.25 192 HIS A N 1
ATOM 1537 C CA . HIS A 1 192 ? 11.413 8.622 -10.332 1.00 67.25 192 HIS A CA 1
ATOM 1538 C C . HIS A 1 192 ? 10.209 9.303 -9.679 1.00 67.25 192 HIS A C 1
ATOM 1540 O O . HIS A 1 192 ? 9.075 9.171 -10.161 1.00 67.25 192 HIS A O 1
ATOM 1546 N N . LEU A 1 193 ? 10.447 10.102 -8.637 1.00 71.81 193 LEU A N 1
ATOM 1547 C CA . LEU A 1 193 ? 9.405 10.929 -8.027 1.00 71.81 193 LEU A CA 1
ATOM 1548 C C . LEU A 1 193 ? 8.847 11.964 -9.015 1.00 71.81 193 LEU A C 1
ATOM 1550 O O . LEU A 1 193 ? 7.636 12.197 -9.052 1.00 71.81 193 LEU A O 1
ATOM 1554 N N . GLN A 1 194 ? 9.699 12.580 -9.836 1.00 70.19 194 GLN A N 1
ATOM 1555 C CA . GLN A 1 194 ? 9.282 13.596 -10.803 1.00 70.19 194 GLN A CA 1
ATOM 1556 C C . GLN A 1 194 ? 8.401 13.017 -11.918 1.00 70.19 194 GLN A C 1
ATOM 1558 O O . GLN A 1 194 ? 7.341 13.581 -12.216 1.00 70.19 194 GLN A O 1
ATOM 1563 N N . VAL A 1 195 ? 8.799 11.886 -12.509 1.00 67.69 195 VAL A N 1
ATOM 1564 C CA . VAL A 1 195 ? 8.015 11.195 -13.552 1.00 67.69 195 VAL A CA 1
ATOM 1565 C C . VAL A 1 195 ? 6.628 10.825 -13.023 1.00 67.69 195 VAL A C 1
ATOM 1567 O O . VAL A 1 195 ? 5.614 11.073 -13.677 1.00 67.69 195 VAL A O 1
ATOM 1570 N N . THR A 1 196 ? 6.568 10.337 -11.789 1.00 65.50 196 THR A N 1
ATOM 1571 C CA . THR A 1 196 ? 5.316 9.936 -11.140 1.00 65.50 196 THR A CA 1
ATOM 1572 C C . THR A 1 196 ? 4.393 11.114 -10.850 1.00 65.50 196 THR A C 1
ATOM 1574 O O . THR A 1 196 ? 3.197 11.072 -11.145 1.00 65.50 196 THR A O 1
ATOM 1577 N N . ASN A 1 197 ? 4.945 12.212 -10.333 1.00 68.69 197 ASN A N 1
ATOM 1578 C CA . ASN A 1 197 ? 4.183 13.440 -10.119 1.00 68.69 197 ASN A CA 1
ATOM 1579 C C . ASN A 1 197 ? 3.621 14.007 -11.426 1.00 68.69 197 ASN A C 1
ATOM 1581 O O . ASN A 1 197 ? 2.508 14.536 -11.437 1.00 68.69 197 ASN A O 1
ATOM 1585 N N . THR A 1 198 ? 4.367 13.861 -12.521 1.00 67.75 198 THR A N 1
ATOM 1586 C CA . THR A 1 198 ? 3.938 14.300 -13.853 1.00 67.75 198 THR A CA 1
ATOM 1587 C C . THR A 1 198 ? 2.763 13.458 -14.341 1.00 67.75 198 THR A C 1
ATOM 1589 O O . THR A 1 198 ? 1.746 14.021 -14.742 1.00 67.75 198 THR A O 1
ATOM 1592 N N . ALA A 1 199 ? 2.837 12.129 -14.209 1.00 66.56 199 ALA A N 1
ATOM 1593 C CA . ALA A 1 199 ? 1.723 11.234 -14.530 1.00 66.56 199 ALA A CA 1
ATOM 1594 C C . ALA A 1 199 ? 0.453 11.594 -13.737 1.00 66.56 199 ALA A C 1
ATOM 1596 O O . ALA A 1 199 ? -0.628 11.737 -14.309 1.00 66.56 199 ALA A O 1
ATOM 1597 N N . ARG A 1 200 ? 0.596 11.857 -12.433 1.00 69.50 200 ARG A N 1
ATOM 1598 C CA . ARG A 1 200 ? -0.522 12.262 -11.571 1.00 69.50 200 ARG A CA 1
ATOM 1599 C C . ARG A 1 200 ? -1.135 13.608 -11.973 1.00 69.50 200 ARG A C 1
ATOM 1601 O O . ARG A 1 200 ? -2.348 13.785 -11.876 1.00 69.50 200 ARG A O 1
ATOM 1608 N N . TYR A 1 201 ? -0.314 14.569 -12.397 1.00 71.31 201 TYR A N 1
ATOM 1609 C CA . TYR A 1 201 ? -0.799 15.861 -12.888 1.00 71.31 201 TYR A CA 1
ATOM 1610 C C . TYR A 1 201 ? -1.614 15.704 -14.175 1.00 71.31 201 TYR A C 1
ATOM 1612 O O . TYR A 1 201 ? -2.698 16.277 -14.274 1.00 71.31 201 TYR A O 1
ATOM 1620 N N . LEU A 1 202 ? -1.123 14.901 -15.123 1.00 70.81 202 LEU A N 1
ATOM 1621 C 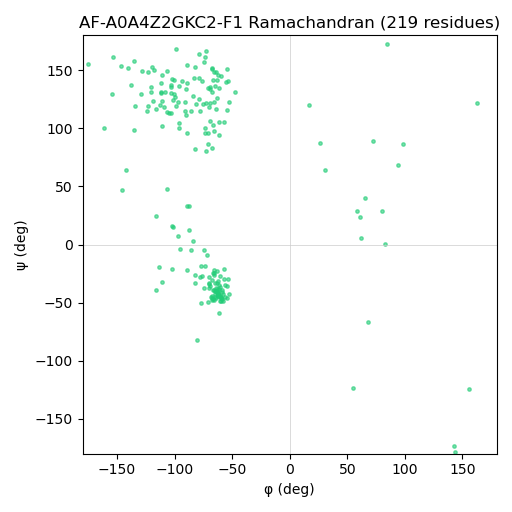CA . LEU A 1 202 ? -1.800 14.657 -16.398 1.00 70.81 202 LEU A CA 1
ATOM 1622 C C . LEU A 1 202 ? -3.167 13.996 -16.198 1.00 70.81 202 LEU A C 1
ATOM 1624 O O . LEU A 1 202 ? -4.149 14.476 -16.753 1.00 70.81 202 LEU A O 1
ATOM 1628 N N . MET A 1 203 ? -3.267 12.984 -15.332 1.00 68.56 203 MET A N 1
ATOM 1629 C CA . MET A 1 203 ? -4.562 12.349 -15.051 1.00 68.56 203 MET A CA 1
ATOM 1630 C C . MET A 1 203 ? -5.563 13.311 -14.404 1.00 68.56 203 MET A C 1
ATOM 1632 O O . MET A 1 203 ? -6.723 13.360 -14.802 1.00 68.56 203 MET A O 1
ATOM 1636 N N . ARG A 1 204 ? -5.113 14.144 -13.457 1.00 71.38 204 ARG A N 1
ATOM 1637 C CA . ARG A 1 204 ? -5.972 15.181 -12.860 1.00 71.38 204 ARG A CA 1
ATOM 1638 C C . ARG A 1 204 ? -6.423 16.223 -13.881 1.00 71.38 204 ARG A C 1
ATOM 1640 O O . ARG A 1 204 ? -7.511 16.776 -13.738 1.00 71.38 204 ARG A O 1
ATOM 1647 N N . ALA A 1 205 ? -5.587 16.533 -14.870 1.00 71.88 205 ALA A N 1
ATOM 1648 C CA . ALA A 1 205 ? -5.955 17.429 -15.958 1.00 71.88 205 ALA A CA 1
ATOM 1649 C C . ALA A 1 205 ? -7.019 16.787 -16.865 1.00 71.88 205 ALA A C 1
ATOM 1651 O O . ALA A 1 205 ? -8.032 17.430 -17.132 1.00 71.88 205 ALA A O 1
ATOM 1652 N N . GLU A 1 206 ? -6.857 15.513 -17.237 1.00 69.38 206 GLU A N 1
ATOM 1653 C CA . GLU A 1 206 ? -7.848 14.765 -18.027 1.00 69.38 206 GLU A CA 1
ATOM 1654 C C . GLU A 1 206 ? -9.194 14.603 -17.302 1.00 69.38 206 GLU A C 1
ATOM 1656 O O . GLU A 1 206 ? -10.249 14.800 -17.907 1.00 69.38 206 GLU A O 1
ATOM 1661 N N . GLU A 1 207 ? -9.198 14.297 -16.000 1.00 62.75 207 GLU A N 1
ATOM 1662 C CA . GLU A 1 207 ? -10.431 14.261 -15.196 1.00 62.75 207 GLU A CA 1
ATOM 1663 C C . GLU A 1 207 ? -11.148 15.613 -15.205 1.00 62.75 207 GLU A C 1
ATOM 1665 O O . GLU A 1 207 ? -12.371 15.684 -15.341 1.00 62.75 207 GLU A O 1
ATOM 1670 N N . ARG A 1 208 ? -10.386 16.705 -15.104 1.00 62.22 208 ARG A N 1
ATOM 1671 C CA . ARG A 1 208 ? -10.929 18.066 -15.100 1.00 62.22 208 ARG A CA 1
ATOM 1672 C C . ARG A 1 208 ? -11.489 18.482 -16.460 1.00 62.22 208 ARG A C 1
ATOM 1674 O O . ARG A 1 208 ? -12.401 19.302 -16.495 1.00 62.22 208 ARG A O 1
ATOM 1681 N N . GLU A 1 209 ? -10.974 17.924 -17.552 1.00 60.84 209 GLU A N 1
ATOM 1682 C CA . GLU A 1 209 ? -11.530 18.094 -18.900 1.00 60.84 209 GLU A CA 1
ATOM 1683 C C . GLU A 1 209 ? -12.766 17.211 -19.144 1.00 60.84 209 GLU A C 1
ATOM 1685 O O . GLU A 1 209 ? -13.660 17.602 -19.896 1.00 60.84 209 GLU A O 1
ATOM 1690 N N . ARG A 1 210 ? -12.872 16.058 -18.468 1.00 53.22 210 ARG A N 1
ATOM 1691 C CA . ARG A 1 210 ? -14.034 15.154 -18.550 1.00 53.22 210 ARG A CA 1
ATOM 1692 C C . ARG A 1 210 ? -15.255 15.612 -17.749 1.00 53.22 210 ARG A C 1
ATOM 1694 O O . ARG A 1 210 ? -16.359 15.162 -18.048 1.00 53.22 210 ARG A O 1
ATOM 1701 N N . VAL A 1 211 ? -15.098 16.514 -16.778 1.00 48.41 211 VAL A N 1
ATOM 1702 C CA . VAL A 1 211 ? -16.224 17.153 -16.074 1.00 48.41 211 VAL A CA 1
ATOM 1703 C C . VAL A 1 211 ? -16.514 18.510 -16.729 1.00 48.41 211 VAL A C 1
ATOM 1705 O O . VAL A 1 211 ? -15.818 19.485 -16.432 1.00 48.41 211 VAL A O 1
ATOM 1708 N N . PRO A 1 212 ? -17.529 18.642 -17.610 1.00 43.44 212 PRO A N 1
ATOM 1709 C CA . PRO A 1 212 ? -17.876 19.940 -18.164 1.00 43.44 212 PRO A CA 1
ATOM 1710 C C . PRO A 1 212 ? -18.348 20.831 -17.017 1.00 43.44 212 PRO A C 1
ATOM 1712 O O . PRO A 1 212 ? -19.343 20.558 -16.345 1.00 43.44 212 PRO A O 1
ATOM 1715 N N . ILE A 1 213 ? -17.600 21.904 -16.773 1.00 45.62 213 ILE A N 1
ATOM 1716 C CA . ILE A 1 213 ? -17.950 22.912 -15.783 1.00 45.62 213 ILE A CA 1
ATOM 1717 C C . ILE A 1 213 ? -19.288 23.519 -16.218 1.00 45.62 213 ILE A C 1
ATOM 1719 O O . ILE A 1 213 ? -19.329 24.331 -17.143 1.00 45.62 213 ILE A O 1
ATOM 1723 N N . ILE A 1 214 ? -20.382 23.167 -15.538 1.00 47.53 214 ILE A N 1
ATOM 1724 C CA . ILE A 1 214 ? -21.626 23.939 -15.597 1.00 47.53 214 ILE A CA 1
ATOM 1725 C C . ILE A 1 214 ? -21.329 25.272 -14.902 1.00 47.53 214 ILE A C 1
ATOM 1727 O O . ILE A 1 214 ? -21.568 25.459 -13.711 1.00 47.53 214 ILE A O 1
ATOM 1731 N N . ARG A 1 215 ? -20.734 26.213 -15.638 1.00 41.78 215 ARG A N 1
ATOM 1732 C CA . ARG A 1 215 ? -20.684 27.614 -15.227 1.00 41.78 215 ARG A CA 1
ATOM 1733 C C . ARG A 1 215 ? -22.081 28.175 -15.437 1.00 41.78 215 ARG A C 1
ATOM 1735 O O . ARG A 1 215 ? -22.454 28.519 -16.553 1.00 41.78 215 ARG A O 1
ATOM 1742 N N . HIS A 1 216 ? -22.851 28.267 -14.357 1.00 39.62 216 HIS A N 1
ATOM 1743 C CA . HIS A 1 216 ? -24.001 29.157 -14.312 1.00 39.62 216 HIS A CA 1
ATOM 1744 C C . HIS A 1 216 ? -23.533 30.585 -14.605 1.00 39.62 216 HIS A C 1
ATOM 1746 O O . HIS A 1 216 ? -22.937 31.256 -13.764 1.00 39.62 216 HIS A O 1
ATOM 1752 N N . THR A 1 217 ? -23.829 31.055 -15.812 1.00 42.97 217 THR A N 1
ATOM 1753 C CA . THR A 1 217 ? -23.967 32.472 -16.124 1.00 42.97 217 THR A CA 1
ATOM 1754 C C . THR A 1 217 ? -25.113 33.028 -15.284 1.00 42.97 217 THR A C 1
ATOM 1756 O O . THR A 1 217 ? -26.275 32.931 -15.672 1.00 42.97 217 THR A O 1
ATOM 1759 N N . HIS A 1 218 ? -24.807 33.598 -14.119 1.00 40.72 218 HIS A N 1
ATOM 1760 C CA . HIS A 1 218 ? -25.687 34.607 -13.538 1.00 40.72 218 HIS A CA 1
ATOM 1761 C C . HIS A 1 218 ? -25.500 35.883 -14.354 1.00 40.72 218 HIS A C 1
ATOM 1763 O O . HIS A 1 218 ? -24.545 36.636 -14.168 1.00 40.72 218 HIS A O 1
ATOM 1769 N N . HIS A 1 219 ? -26.395 36.061 -15.325 1.00 43.25 219 HIS A N 1
ATOM 1770 C CA . HIS A 1 219 ? -26.624 37.355 -15.936 1.00 43.25 219 HIS A CA 1
ATOM 1771 C C . HIS A 1 219 ? -27.148 38.310 -14.864 1.00 43.25 219 HIS A C 1
ATOM 1773 O O . HIS A 1 219 ? -28.116 38.017 -14.165 1.00 43.25 219 HIS A O 1
ATOM 1779 N N . LEU A 1 220 ? -26.447 39.433 -14.764 1.00 41.16 220 LEU A N 1
ATOM 1780 C CA . LEU A 1 220 ? -26.851 40.655 -14.089 1.00 41.16 220 LEU A CA 1
ATOM 1781 C C . LEU A 1 220 ? -28.279 41.047 -14.494 1.00 41.16 220 LEU A C 1
ATOM 1783 O O . LEU A 1 220 ? -28.568 41.140 -15.689 1.00 41.16 220 LEU A O 1
ATOM 1787 N N . TYR A 1 221 ? -29.104 41.340 -13.494 1.00 50.84 221 TYR A N 1
ATOM 1788 C CA . TYR A 1 221 ? -30.156 42.350 -13.555 1.00 50.84 221 TYR A CA 1
ATOM 1789 C C . TYR A 1 221 ? -30.029 43.232 -12.317 1.00 50.84 221 TYR A C 1
ATOM 1791 O O . TYR A 1 221 ? -29.760 42.667 -11.232 1.00 50.84 221 TYR A O 1
#

Sequence (221 aa):
MAKHRKERDSWGEWSLSDKNVYDWSSEEEEPDGRARPIQVLLVKDDHTFELDEVALSRILLAEEVRDREVVAISVAGAFRKGKSFLMDFMLRYMYKQASEDWLGDADEPLTGFSWRGGSERETTGIQVWSEVFLVDKPDGRKVAVLLMDTQGTFDSQSTLRDSATVFALSTMISSMQVYNISQNVQEDDLQHLQVTNTARYLMRAEERERVPIIRHTHHLY

Mean predicted aligned error: 12.93 Å

Foldseek 3Di:
DDDDDDDDDDDDDDDPDDDDPPDPPDDDPPPPVDKAKDDAWAQDLVRDIDGPPVLVCLQQVPPVHVPFAEAEEEEAEAPPLCRQVVVLQVVLCLVQVVDPPSSDDPPDDRDYQDDDDDQDWRDGQKIKISHWGWDQDPVRGTHTYIYMYGGGPDRPRDDNVRSLVSVLVSVLPHPHYHYRDPDDCDPVNVVSVVSSVVVNVVVVVVVVVVDPPPPPPPDDD

Solvent-accessible surface area (backbone atoms only — not comparable to full-atom values): 13896 Å² total; per-residue (Å²): 136,91,81,89,84,80,84,89,84,81,92,83,88,79,78,94,73,89,79,80,82,80,78,79,76,86,81,79,80,79,83,77,85,67,79,43,64,38,78,34,30,44,60,46,97,86,75,45,78,48,72,38,61,66,62,47,44,60,54,53,59,31,85,95,39,52,91,41,59,74,45,28,39,24,40,38,39,49,48,95,66,53,57,45,60,54,48,25,55,50,49,39,36,70,78,27,70,91,44,95,70,27,87,59,58,95,84,58,82,89,66,62,49,81,72,78,90,83,87,74,86,78,62,61,33,30,29,30,50,57,60,67,46,78,43,77,42,98,86,73,49,63,31,32,36,40,49,34,47,46,30,38,33,83,46,98,84,56,52,74,63,55,36,49,51,46,53,32,52,46,53,68,67,25,76,40,70,45,76,50,75,68,99,62,93,49,71,67,60,51,51,57,52,49,56,36,53,49,53,53,50,53,53,55,50,52,54,57,67,71,50,78,78,83,74,79,78,79,74,87,128

Organism: NCBI:txid230148

Radius of gyration: 24.46 Å; Cα contacts (8 Å, |Δi|>4): 276; chains: 1; bounding box: 53×104×69 Å

InterPro domains:
  IPR015894 Guanylate-binding protein, N-terminal [PF02263] (46-207)
  IPR027417 P-loop containing nucleoside triphosphate hydrolase [G3DSA:3.40.50.300] (34-216)
  IPR027417 P-loop containing nucleoside triphosphate hydrolase [SSF52540] (37-200)
  IPR030386 GB1/RHD3-type guanine nucleotide-binding (G) domain [PS51715] (67-221)